Protein AF-S7UH27-F1 (afdb_monomer)

Foldseek 3Di:
DDDPPDPPLQLLLLLLLLLLLQLLLFLLLVDDDDDDDDDDDDDDDDDPDDDPCPPDPVNVVLNVLSVVLSVVSSVVSVVLSVVLVVQLVVLPVVCLPFLVVCVVCQLCPSSLVSLVSNLVSLVVSLVVSLVSLVCSLVSLVPPPDDPVSSVSSNVSSVVRSVVSNVLSVVLSVLVNQLSVLSSVLSVLSNVCRPQWDADPGDIDGVDPVSVVVSVVSVVSNVVSSVVSSVSSVVSSVSSVVSNVSSVD

pLDDT: mean 77.71, std 21.96, range [26.52, 98.31]

Structure (mmCIF, N/CA/C/O backbone):
data_AF-S7UH27-F1
#
_entry.id   AF-S7UH27-F1
#
loop_
_atom_site.group_PDB
_atom_site.id
_atom_site.type_symbol
_atom_site.label_atom_id
_atom_site.label_alt_id
_atom_site.label_comp_id
_atom_site.label_asym_id
_atom_site.label_entity_id
_atom_site.label_seq_id
_atom_site.pdbx_PDB_ins_code
_atom_site.Cartn_x
_atom_site.Cartn_y
_atom_site.Cartn_z
_atom_site.occupancy
_atom_site.B_iso_or_equiv
_atom_site.auth_seq_id
_atom_site.auth_comp_id
_atom_site.auth_asym_id
_atom_site.auth_atom_id
_atom_site.pdbx_PDB_model_num
ATOM 1 N N . MET A 1 1 ? -6.744 19.210 17.103 1.00 32.59 1 MET A N 1
ATOM 2 C CA . MET A 1 1 ? -6.917 18.247 15.993 1.00 32.59 1 MET A CA 1
ATOM 3 C C . MET A 1 1 ? -5.542 17.905 15.448 1.00 32.59 1 MET A C 1
ATOM 5 O O . MET A 1 1 ? -5.056 18.552 14.531 1.00 32.59 1 MET A O 1
ATOM 9 N N . THR A 1 2 ? -4.869 16.952 16.079 1.00 27.75 2 THR A N 1
ATOM 10 C CA . THR A 1 2 ? -3.610 16.392 15.590 1.00 27.75 2 THR A CA 1
ATOM 11 C C . THR A 1 2 ? -3.938 15.538 14.374 1.00 27.75 2 THR A C 1
ATOM 13 O O . THR A 1 2 ? -4.612 14.518 14.489 1.00 27.75 2 THR A O 1
ATOM 16 N N . ARG A 1 3 ? -3.531 15.994 13.186 1.00 26.52 3 ARG A N 1
ATOM 17 C CA . ARG A 1 3 ? -3.478 15.136 12.001 1.00 26.52 3 ARG A CA 1
ATOM 18 C C . ARG A 1 3 ? -2.583 13.958 12.389 1.00 26.52 3 ARG A C 1
ATOM 20 O O . ARG A 1 3 ? -1.403 14.175 12.652 1.00 26.52 3 ARG A O 1
ATOM 27 N N . HIS A 1 4 ? -3.143 12.753 12.520 1.00 35.66 4 HIS A N 1
ATOM 28 C CA . HIS A 1 4 ? -2.309 11.556 12.583 1.00 35.66 4 HIS A CA 1
ATOM 29 C C . HIS A 1 4 ? -1.395 11.591 11.356 1.00 35.66 4 HIS A C 1
ATOM 31 O O . HIS A 1 4 ? -1.896 11.938 10.281 1.00 35.66 4 HIS A O 1
ATOM 37 N N . PRO A 1 5 ? -0.079 11.360 11.523 1.00 38.66 5 PRO A N 1
ATOM 38 C CA . PRO A 1 5 ? 0.882 11.490 10.440 1.00 38.66 5 PRO A CA 1
ATOM 39 C C . PRO A 1 5 ? 0.371 10.667 9.267 1.00 38.66 5 PRO A C 1
ATOM 41 O O . PRO A 1 5 ? 0.119 9.469 9.377 1.00 38.66 5 PRO A O 1
ATOM 44 N N . CYS A 1 6 ? 0.069 11.404 8.207 1.00 36.97 6 CYS A N 1
ATOM 45 C CA . CYS A 1 6 ? -0.640 10.941 7.045 1.00 36.97 6 CYS A CA 1
ATOM 46 C C . CYS A 1 6 ? 0.058 9.707 6.480 1.00 36.97 6 CYS A C 1
ATOM 48 O O . CYS A 1 6 ? 1.225 9.775 6.099 1.00 36.97 6 CYS A O 1
ATOM 50 N N . ILE A 1 7 ? -0.702 8.620 6.372 1.00 45.00 7 ILE A N 1
ATOM 51 C CA . ILE A 1 7 ? -0.494 7.547 5.402 1.00 45.00 7 ILE A CA 1
ATOM 52 C C . ILE A 1 7 ? -0.568 8.225 4.025 1.00 45.00 7 ILE A C 1
ATOM 54 O O . ILE A 1 7 ? -1.637 8.343 3.435 1.00 45.00 7 ILE A O 1
ATOM 58 N N . SER A 1 8 ? 0.533 8.826 3.579 1.00 44.19 8 SER A N 1
ATOM 59 C CA . SER A 1 8 ? 0.602 9.531 2.302 1.00 44.19 8 SER A CA 1
ATOM 60 C C . SER A 1 8 ? 0.958 8.49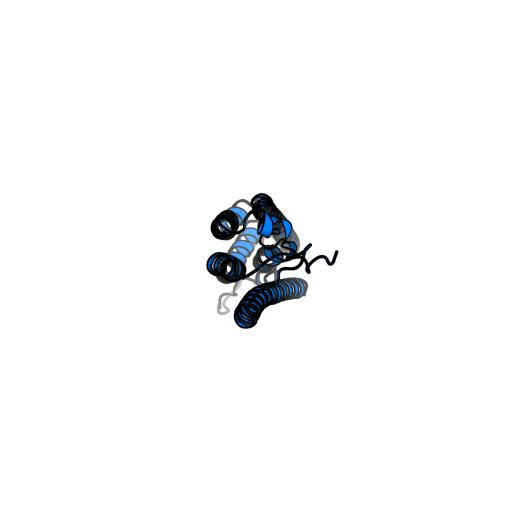7 1.241 1.00 44.19 8 SER A C 1
ATOM 62 O O . SER A 1 8 ? 2.123 8.130 1.085 1.00 44.19 8 SER A O 1
ATOM 64 N N . GLY A 1 9 ? -0.049 7.980 0.536 1.00 45.59 9 GLY A N 1
ATOM 65 C CA . GLY A 1 9 ? 0.141 7.008 -0.544 1.00 45.59 9 GLY A CA 1
ATOM 66 C C . GLY A 1 9 ? 0.894 7.569 -1.763 1.00 45.59 9 GLY A C 1
ATOM 67 O O . GLY A 1 9 ? 1.352 6.789 -2.598 1.00 45.59 9 GLY A O 1
ATOM 68 N N . LEU A 1 10 ? 1.168 8.879 -1.793 1.00 40.34 10 LEU A N 1
ATOM 69 C CA . LEU A 1 10 ? 2.074 9.559 -2.731 1.00 40.34 10 LEU A CA 1
ATOM 70 C C . LEU A 1 10 ? 3.491 8.953 -2.791 1.00 40.34 10 LEU A C 1
ATOM 72 O O . LEU A 1 10 ? 4.188 9.129 -3.787 1.00 40.34 10 LEU A O 1
ATOM 76 N N . LEU A 1 11 ? 3.939 8.225 -1.762 1.00 45.62 11 LEU A N 1
ATOM 77 C CA . LEU A 1 11 ? 5.269 7.598 -1.742 1.00 45.62 11 LEU A CA 1
ATOM 78 C C . LEU A 1 11 ? 5.304 6.216 -2.443 1.00 45.62 11 LEU A C 1
ATOM 80 O O . LEU A 1 11 ? 6.377 5.783 -2.877 1.00 45.62 11 LEU A O 1
ATOM 84 N N . LYS A 1 12 ? 4.143 5.564 -2.638 1.00 53.09 12 LYS A N 1
ATOM 85 C CA . LYS A 1 12 ? 3.999 4.136 -3.004 1.00 53.09 12 LYS A CA 1
ATOM 86 C C . LYS A 1 12 ? 4.374 3.803 -4.453 1.00 53.09 12 LYS A C 1
ATOM 88 O O . LYS A 1 12 ? 4.901 2.728 -4.724 1.00 53.09 12 LYS A O 1
ATOM 93 N N . PHE A 1 13 ? 4.191 4.740 -5.381 1.00 52.28 13 PHE A N 1
ATOM 94 C CA . PHE A 1 13 ? 4.410 4.513 -6.821 1.00 52.28 13 PHE A CA 1
ATOM 95 C C . PHE A 1 13 ? 5.681 5.168 -7.357 1.00 52.28 13 PHE A C 1
ATOM 97 O O . PHE A 1 13 ? 6.082 4.920 -8.494 1.00 52.28 13 PHE A O 1
ATOM 104 N N . SER A 1 14 ? 6.408 5.872 -6.481 1.00 47.59 14 SER A N 1
ATOM 105 C CA . SER A 1 14 ? 7.808 6.212 -6.714 1.00 47.59 14 SER A CA 1
ATOM 106 C C . SER A 1 14 ? 8.655 4.957 -6.912 1.00 47.59 14 SER A C 1
ATOM 108 O O . SER A 1 14 ? 9.661 5.078 -7.587 1.00 47.59 14 SER A O 1
ATOM 110 N N . ALA A 1 15 ? 8.273 3.792 -6.367 1.00 48.03 15 ALA A N 1
ATOM 111 C CA . ALA A 1 15 ? 8.970 2.520 -6.569 1.00 48.03 15 ALA A CA 1
ATOM 112 C C . ALA A 1 15 ? 8.745 1.931 -7.971 1.00 48.03 15 ALA A C 1
ATOM 114 O O . ALA A 1 15 ? 9.684 1.452 -8.594 1.00 48.03 15 ALA A O 1
ATOM 115 N N . LEU A 1 16 ? 7.522 2.034 -8.498 1.00 51.97 16 LEU A N 1
ATOM 116 C CA . LEU A 1 16 ? 7.177 1.606 -9.855 1.00 51.97 16 LEU A CA 1
ATOM 117 C C . LEU A 1 16 ? 7.818 2.542 -10.893 1.00 51.97 16 LEU A C 1
ATOM 119 O O . LEU A 1 16 ? 8.459 2.079 -11.830 1.00 51.97 16 LEU A O 1
ATOM 123 N N . ALA A 1 17 ? 7.746 3.857 -10.665 1.00 53.34 17 ALA A N 1
ATOM 124 C CA . ALA A 1 17 ? 8.468 4.843 -11.464 1.00 53.34 17 ALA A CA 1
ATOM 125 C C . ALA A 1 17 ? 9.995 4.668 -11.344 1.00 53.34 17 ALA A C 1
ATOM 127 O O . ALA A 1 17 ? 10.690 4.710 -12.346 1.00 53.34 17 ALA A O 1
ATOM 128 N N . ALA A 1 18 ? 10.532 4.392 -10.154 1.00 53.06 18 ALA A N 1
ATOM 129 C CA . ALA A 1 18 ? 11.954 4.113 -9.928 1.00 53.06 18 ALA A CA 1
ATOM 130 C C . ALA A 1 18 ? 12.436 2.836 -10.630 1.00 53.06 18 ALA A C 1
ATOM 132 O O . ALA A 1 18 ? 13.484 2.851 -11.269 1.00 53.06 18 ALA A O 1
ATOM 133 N N . ALA A 1 19 ? 11.671 1.747 -10.558 1.00 52.84 19 ALA A N 1
ATOM 134 C CA . ALA A 1 19 ? 11.975 0.501 -11.255 1.00 52.84 19 ALA A CA 1
ATOM 135 C C . ALA A 1 19 ? 11.982 0.705 -12.779 1.00 52.84 19 ALA A C 1
ATOM 137 O O . ALA A 1 19 ? 12.816 0.152 -13.489 1.00 52.84 19 ALA A O 1
ATOM 138 N N . VAL A 1 20 ? 11.111 1.577 -13.285 1.00 53.56 20 VAL A N 1
ATOM 139 C CA . VAL A 1 20 ? 11.066 1.965 -14.701 1.00 53.56 20 VAL A CA 1
ATOM 140 C C . VAL A 1 20 ? 12.203 2.927 -15.064 1.00 53.56 20 VAL A C 1
ATOM 142 O O . VAL A 1 20 ? 12.796 2.780 -16.130 1.00 53.56 20 VAL A O 1
ATOM 145 N N . ALA A 1 21 ? 12.581 3.862 -14.185 1.00 53.16 21 ALA A N 1
ATOM 146 C CA . ALA A 1 21 ? 13.789 4.678 -14.358 1.00 53.16 21 ALA A CA 1
ATOM 147 C C . ALA A 1 21 ? 15.018 3.776 -14.495 1.00 53.16 21 ALA A C 1
ATOM 149 O O . ALA A 1 21 ? 15.836 3.975 -15.387 1.00 53.16 21 ALA A O 1
ATOM 150 N N . PHE A 1 22 ? 15.103 2.745 -13.654 1.00 51.19 22 PHE A N 1
ATOM 151 C CA . PHE A 1 22 ? 16.165 1.748 -13.671 1.00 51.19 22 PHE A CA 1
ATOM 152 C C . PHE A 1 22 ? 16.184 0.933 -14.979 1.00 51.19 22 PHE A C 1
ATOM 154 O O . PHE A 1 22 ? 17.250 0.695 -15.542 1.00 51.19 22 PHE A O 1
ATOM 161 N N . LEU A 1 23 ? 15.008 0.587 -15.518 1.00 51.22 23 LEU A N 1
ATOM 162 C CA . LEU A 1 23 ? 14.859 -0.077 -16.821 1.00 51.22 23 LEU A CA 1
ATOM 163 C C . LEU A 1 23 ? 15.319 0.809 -17.998 1.00 51.22 23 LEU A C 1
ATOM 165 O O . LEU A 1 23 ? 15.937 0.302 -18.934 1.00 51.22 23 LEU A O 1
ATOM 169 N N . CYS A 1 24 ? 15.050 2.120 -17.954 1.00 46.94 24 CYS A N 1
ATOM 170 C CA . CYS A 1 24 ? 15.340 3.053 -19.053 1.00 46.94 24 CYS A CA 1
ATOM 171 C C . CYS A 1 24 ? 16.746 3.682 -19.005 1.00 46.94 24 CYS A C 1
ATOM 173 O O . CYS A 1 24 ? 17.287 4.022 -20.056 1.00 46.94 24 CYS A O 1
ATOM 175 N N . PHE A 1 25 ? 17.336 3.846 -17.817 1.00 48.88 25 PHE A N 1
ATOM 176 C CA . PHE A 1 25 ? 18.610 4.553 -17.599 1.00 48.88 25 PHE A CA 1
ATOM 177 C C . PHE A 1 25 ? 19.760 3.634 -17.171 1.00 48.88 25 PHE A C 1
ATOM 179 O O . PHE A 1 25 ? 20.777 4.093 -16.668 1.00 48.88 25 PHE A O 1
ATOM 186 N N . SER A 1 26 ? 19.649 2.326 -17.384 1.00 44.53 26 SER A N 1
ATOM 187 C CA . SER A 1 26 ? 20.764 1.433 -17.084 1.00 44.53 26 SER A CA 1
ATOM 188 C C . SER A 1 26 ? 22.000 1.783 -17.944 1.00 44.53 26 SER A C 1
ATOM 190 O O . SER A 1 26 ? 21.867 1.888 -19.171 1.00 44.53 26 SER A O 1
ATOM 192 N N . PRO A 1 27 ? 23.210 1.928 -17.361 1.00 40.69 27 PRO A N 1
ATOM 193 C CA . PRO A 1 27 ? 24.416 2.425 -18.046 1.00 40.69 27 PRO A CA 1
ATOM 194 C C . PRO A 1 27 ? 24.835 1.593 -19.275 1.00 40.69 27 PRO A C 1
ATOM 196 O O . PRO A 1 27 ? 25.549 2.070 -20.156 1.00 40.69 27 PRO A O 1
ATOM 199 N N . GLY A 1 28 ? 24.314 0.369 -19.417 1.00 39.69 28 GLY A N 1
ATOM 200 C CA . GLY A 1 28 ? 24.484 -0.451 -20.620 1.00 39.69 28 GLY A CA 1
ATOM 201 C C . GLY A 1 28 ? 23.751 0.055 -21.875 1.00 39.69 28 GLY A C 1
ATOM 202 O O . GLY A 1 28 ? 24.071 -0.400 -22.970 1.00 39.69 28 GLY A O 1
ATOM 203 N N . VAL A 1 29 ? 22.790 0.980 -21.758 1.00 42.75 29 VAL A N 1
ATOM 204 C CA . VAL A 1 29 ? 22.136 1.626 -22.919 1.00 42.75 29 VAL A CA 1
ATOM 205 C C . VAL A 1 29 ? 23.039 2.704 -23.530 1.00 42.75 29 VAL A C 1
ATOM 207 O O . VAL A 1 29 ? 22.976 2.940 -24.737 1.00 42.75 29 VAL A O 1
ATOM 210 N N . ALA A 1 30 ? 23.923 3.305 -22.726 1.00 40.66 30 ALA A N 1
ATOM 211 C CA . ALA A 1 30 ? 24.830 4.367 -23.154 1.00 40.66 30 ALA A CA 1
ATOM 212 C C . ALA A 1 30 ? 26.210 3.867 -23.636 1.00 40.66 30 ALA A C 1
ATOM 214 O O . ALA A 1 30 ? 26.859 4.570 -24.409 1.00 40.66 30 ALA A O 1
ATOM 215 N N . LEU A 1 31 ? 26.656 2.662 -23.243 1.00 42.50 31 LEU A N 1
ATOM 216 C CA . LEU A 1 31 ? 28.076 2.275 -23.370 1.00 42.50 31 LEU A CA 1
ATOM 217 C C . LEU A 1 31 ? 28.399 0.912 -24.004 1.00 42.50 31 LEU A C 1
ATOM 219 O O . LEU A 1 31 ? 29.577 0.592 -24.157 1.00 42.50 31 LEU A O 1
ATOM 223 N N . ALA A 1 32 ? 27.423 0.112 -24.436 1.00 33.12 32 ALA A N 1
ATOM 224 C CA . ALA A 1 32 ? 27.742 -1.153 -25.102 1.00 33.12 32 ALA A CA 1
ATOM 225 C C . ALA A 1 32 ? 27.997 -0.952 -26.609 1.00 33.12 32 ALA A C 1
ATOM 227 O O . ALA A 1 32 ? 27.076 -0.997 -27.429 1.00 33.12 32 ALA A O 1
ATOM 228 N N . ALA A 1 33 ? 29.266 -0.747 -26.976 1.00 32.62 33 ALA A N 1
ATOM 229 C CA . ALA A 1 33 ? 29.746 -1.126 -28.303 1.00 32.62 33 ALA A CA 1
ATOM 230 C C . ALA A 1 33 ? 29.549 -2.649 -28.481 1.00 32.62 33 ALA A C 1
ATOM 232 O O . ALA A 1 33 ? 29.709 -3.389 -27.505 1.00 32.62 33 ALA A O 1
ATOM 233 N N . PRO A 1 34 ? 29.169 -3.140 -29.676 1.00 31.83 34 PRO A N 1
ATOM 234 C CA . PRO A 1 34 ? 29.026 -4.576 -29.900 1.00 31.83 34 PRO A CA 1
ATOM 235 C C . PRO A 1 34 ? 30.352 -5.297 -29.596 1.00 31.83 34 PRO A C 1
ATOM 237 O O . PRO A 1 34 ? 31.418 -4.715 -29.819 1.00 31.83 34 PRO A O 1
ATOM 240 N N . PRO A 1 35 ? 30.319 -6.540 -29.079 1.00 32.53 35 PRO A N 1
ATOM 241 C CA . PRO A 1 35 ? 31.537 -7.278 -28.775 1.00 32.53 35 PRO A CA 1
ATOM 242 C C . PRO A 1 35 ? 32.365 -7.439 -30.052 1.00 32.53 35 PRO A C 1
ATOM 244 O O . PRO A 1 35 ? 31.891 -7.991 -31.045 1.00 32.53 35 PRO A O 1
ATOM 247 N N . ALA A 1 36 ? 33.601 -6.939 -30.021 1.00 34.25 36 ALA A N 1
ATOM 248 C CA . ALA A 1 36 ? 34.575 -7.175 -31.073 1.00 34.25 36 ALA A CA 1
ATOM 249 C C . ALA A 1 36 ? 34.822 -8.687 -31.171 1.00 34.25 36 ALA A C 1
ATOM 251 O O . ALA A 1 36 ? 35.328 -9.309 -30.236 1.00 34.25 36 ALA A O 1
ATOM 252 N N . GLY A 1 37 ? 34.418 -9.287 -32.289 1.00 30.86 37 GLY A N 1
ATOM 253 C CA . GLY A 1 37 ? 34.791 -10.654 -32.619 1.00 30.86 37 GLY A CA 1
ATOM 254 C C . GLY A 1 37 ? 36.308 -10.745 -32.766 1.00 30.86 37 GLY A C 1
ATOM 255 O O . GLY A 1 37 ? 36.911 -9.955 -33.490 1.00 30.86 37 GLY A O 1
ATOM 256 N N . ASN A 1 38 ? 36.922 -11.705 -32.075 1.00 39.25 38 ASN A N 1
ATOM 257 C CA . ASN A 1 38 ? 38.329 -12.055 -32.255 1.00 39.25 38 ASN A CA 1
ATOM 258 C C . ASN A 1 38 ? 38.556 -12.534 -33.699 1.00 39.25 38 ASN A C 1
ATOM 260 O O . ASN A 1 38 ? 38.197 -13.660 -34.041 1.00 39.25 38 ASN A O 1
ATOM 264 N N . GLY A 1 39 ? 39.160 -11.683 -34.529 1.00 30.48 39 GLY A N 1
ATOM 265 C CA . GLY A 1 39 ? 39.635 -12.007 -35.871 1.00 30.48 39 GLY A CA 1
ATOM 266 C C . GLY A 1 39 ? 41.137 -11.750 -35.977 1.00 30.48 39 GLY A C 1
ATOM 267 O O . GLY A 1 39 ? 41.597 -10.633 -35.759 1.00 30.48 39 GLY A O 1
ATOM 268 N N . SER A 1 40 ? 41.889 -12.808 -36.274 1.00 30.42 40 SER A N 1
ATOM 269 C CA . SER A 1 40 ? 43.336 -12.808 -36.526 1.00 30.42 40 SER A CA 1
ATOM 270 C C . SER A 1 40 ? 43.705 -11.939 -37.751 1.00 30.42 40 SER A C 1
ATOM 272 O O . SER A 1 40 ? 42.886 -11.835 -38.665 1.00 30.42 40 SER A O 1
ATOM 274 N N . PRO A 1 41 ? 44.911 -11.338 -37.823 1.00 34.59 41 PRO A N 1
ATOM 275 C CA . PRO A 1 41 ? 45.273 -10.390 -38.875 1.00 34.59 41 PRO A CA 1
ATOM 276 C C . PRO A 1 41 ? 45.777 -11.107 -40.136 1.00 34.59 41 PRO A C 1
ATOM 278 O O . PRO A 1 41 ? 46.733 -11.880 -40.075 1.00 34.59 41 PRO A O 1
ATOM 281 N N . GLY A 1 42 ? 45.163 -10.820 -41.284 1.00 30.61 42 GLY A N 1
ATOM 282 C CA . GLY A 1 42 ? 45.616 -11.300 -42.589 1.00 30.61 42 GLY A CA 1
ATOM 283 C C . GLY A 1 42 ? 44.905 -10.595 -43.746 1.00 30.61 42 GLY A C 1
ATOM 284 O O . GLY A 1 42 ? 43.731 -10.845 -43.983 1.00 30.61 42 GLY A O 1
ATOM 285 N N . ASP A 1 43 ? 45.670 -9.753 -44.440 1.00 29.42 43 ASP A N 1
ATOM 286 C CA . ASP A 1 43 ? 45.509 -9.230 -45.804 1.00 29.42 43 ASP A CA 1
ATOM 287 C C . ASP A 1 43 ? 44.402 -8.218 -46.165 1.00 29.42 43 ASP A C 1
ATOM 289 O O . ASP A 1 43 ? 43.212 -8.344 -45.895 1.00 29.42 43 ASP A O 1
ATOM 293 N N . ALA A 1 44 ? 44.873 -7.164 -46.837 1.00 37.09 44 ALA A N 1
ATOM 294 C CA . ALA A 1 44 ? 44.147 -5.999 -47.304 1.00 37.09 44 ALA A CA 1
ATOM 295 C C . ALA A 1 44 ? 43.547 -6.207 -48.704 1.00 37.09 44 ALA A C 1
ATOM 297 O O . ALA A 1 44 ? 44.226 -6.721 -49.587 1.00 37.09 44 ALA A O 1
ATOM 298 N N . THR A 1 45 ? 42.330 -5.700 -48.928 1.00 35.06 45 THR A N 1
ATOM 299 C CA . THR A 1 45 ? 41.903 -4.727 -49.969 1.00 35.06 45 THR A CA 1
ATOM 300 C C . THR A 1 45 ? 40.455 -4.950 -50.427 1.00 35.06 45 THR A C 1
ATOM 302 O O . THR A 1 45 ? 40.014 -6.070 -50.638 1.00 35.06 45 THR A O 1
ATOM 305 N N . ALA A 1 46 ? 39.764 -3.821 -50.636 1.00 33.91 46 ALA A N 1
ATOM 306 C CA . ALA A 1 46 ? 38.484 -3.646 -51.331 1.00 33.91 46 ALA A CA 1
ATOM 307 C C . ALA A 1 46 ? 37.196 -4.121 -50.629 1.00 33.91 46 ALA A C 1
ATOM 309 O O . ALA A 1 46 ? 36.685 -5.199 -50.895 1.00 33.91 46 ALA A O 1
ATOM 310 N N . GLN A 1 47 ? 36.566 -3.205 -49.886 1.00 31.50 47 GLN A N 1
ATOM 311 C CA . GLN A 1 47 ? 35.204 -2.751 -50.199 1.00 31.50 47 GLN A CA 1
ATOM 312 C C . GLN A 1 47 ? 34.864 -1.519 -49.358 1.00 31.50 47 GLN A C 1
ATOM 314 O O . GLN A 1 47 ? 34.758 -1.581 -48.138 1.00 31.50 47 GLN A O 1
ATOM 319 N N . ALA A 1 48 ? 34.695 -0.385 -50.040 1.00 38.19 48 ALA A N 1
ATOM 320 C CA . ALA A 1 48 ? 33.940 0.739 -49.516 1.00 38.19 48 ALA A CA 1
ATOM 321 C C . ALA A 1 48 ? 32.476 0.288 -49.418 1.00 38.19 48 ALA A C 1
ATOM 323 O O . ALA A 1 48 ? 31.743 0.316 -50.404 1.00 38.19 48 ALA A O 1
ATOM 324 N N . ALA A 1 49 ? 32.092 -0.204 -48.246 1.00 30.78 49 ALA A N 1
ATOM 325 C CA . ALA A 1 49 ? 30.707 -0.367 -47.854 1.00 30.78 49 ALA A CA 1
ATOM 326 C C . ALA A 1 49 ? 30.434 0.692 -46.790 1.00 30.78 49 ALA A C 1
ATOM 328 O O . ALA A 1 49 ? 30.984 0.639 -45.694 1.00 30.78 49 ALA A O 1
ATOM 329 N N . ASP A 1 50 ? 29.657 1.681 -47.214 1.00 33.34 50 ASP A N 1
ATOM 330 C CA . ASP A 1 50 ? 28.890 2.644 -46.433 1.00 33.34 50 A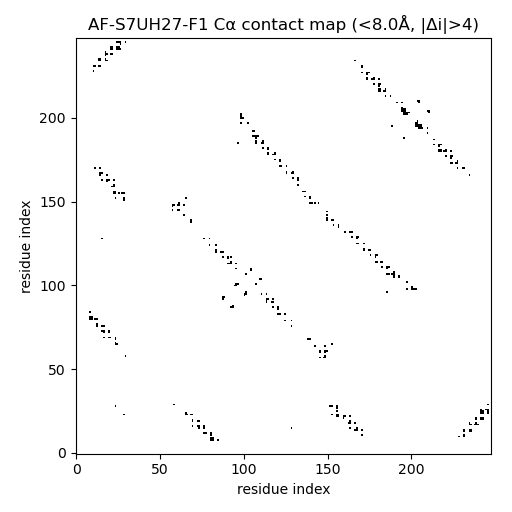SP A CA 1
ATOM 331 C C . ASP A 1 50 ? 28.731 2.219 -44.958 1.00 33.34 50 ASP A C 1
ATOM 333 O O . ASP A 1 50 ? 27.885 1.389 -44.618 1.00 33.34 50 ASP A O 1
ATOM 337 N N . GLU A 1 51 ? 29.572 2.754 -44.067 1.00 34.84 51 GLU A N 1
ATOM 338 C CA . GLU A 1 51 ? 29.285 2.694 -42.637 1.00 34.84 51 GLU A CA 1
ATOM 339 C C . GLU A 1 51 ? 28.114 3.650 -42.391 1.00 34.84 51 GLU A C 1
ATOM 341 O O . GLU A 1 51 ? 28.281 4.862 -42.569 1.00 34.84 51 GLU A O 1
ATOM 346 N N . PRO A 1 52 ? 26.923 3.170 -41.982 1.00 38.53 52 PRO A N 1
ATOM 347 C CA . PRO A 1 52 ? 25.860 4.084 -41.623 1.00 38.53 52 PRO A CA 1
ATOM 348 C C . PRO A 1 52 ? 26.371 4.885 -40.435 1.00 38.53 52 PRO A C 1
ATOM 350 O O . PRO A 1 52 ? 26.748 4.320 -39.409 1.00 38.53 52 PRO A O 1
ATOM 353 N N . SER A 1 53 ? 26.407 6.202 -40.598 1.00 42.19 53 SER A N 1
ATOM 354 C CA . SER A 1 53 ? 26.824 7.175 -39.602 1.00 42.19 53 SER A CA 1
ATOM 355 C C . SER A 1 53 ? 26.095 6.948 -38.267 1.00 42.19 53 SER A C 1
ATOM 357 O O . SER A 1 53 ? 25.071 7.567 -37.983 1.00 42.19 53 SER A O 1
ATOM 359 N N . GLN A 1 54 ? 26.637 6.088 -37.401 1.00 46.69 54 GLN A N 1
ATOM 360 C CA . GLN A 1 54 ? 26.174 5.871 -36.022 1.00 46.69 54 GLN A CA 1
ATOM 361 C C . GLN A 1 54 ? 26.623 7.012 -35.086 1.00 46.69 54 GLN A C 1
ATOM 363 O O . GLN A 1 54 ? 26.651 6.879 -33.860 1.00 46.69 54 GLN A O 1
ATOM 368 N N . GLY A 1 55 ? 27.014 8.147 -35.666 1.00 47.78 55 GLY A N 1
ATOM 369 C CA . GLY A 1 55 ? 27.602 9.286 -34.988 1.00 47.78 55 GLY A CA 1
ATOM 370 C C . GLY A 1 55 ? 26.531 10.173 -34.376 1.00 47.78 55 GLY A C 1
ATOM 371 O O . GLY A 1 55 ? 25.789 10.828 -35.095 1.00 47.78 55 GLY A O 1
ATOM 372 N N . VAL A 1 56 ? 26.498 10.220 -33.043 1.00 52.34 56 VAL A N 1
ATOM 373 C CA . VAL A 1 56 ? 25.860 11.252 -32.199 1.00 52.34 56 VA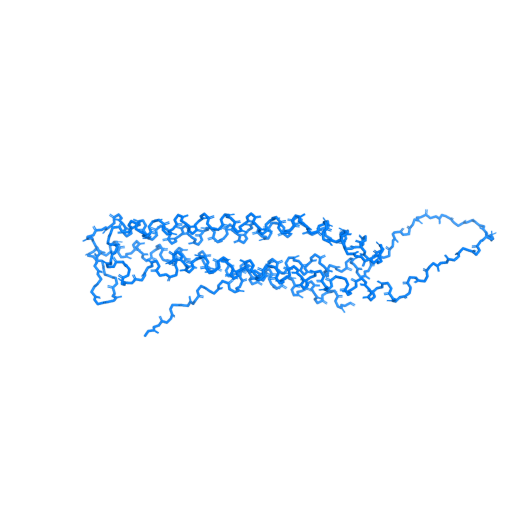L A CA 1
ATOM 374 C C . VAL A 1 56 ? 24.322 11.351 -32.284 1.00 52.34 56 VAL A C 1
ATOM 376 O O . VAL A 1 56 ? 23.670 11.327 -31.242 1.00 52.34 56 VAL A O 1
ATOM 379 N N . GLY A 1 57 ? 23.718 11.366 -33.475 1.00 56.19 57 GLY A N 1
ATOM 380 C CA . GLY A 1 57 ? 22.270 11.433 -33.692 1.00 56.19 57 GLY A CA 1
ATOM 381 C C . GLY A 1 57 ? 21.512 10.227 -33.130 1.00 56.19 57 GLY A C 1
ATOM 382 O O . GLY A 1 57 ? 20.570 10.414 -32.367 1.00 56.19 57 GLY A O 1
ATOM 383 N N . SER A 1 58 ? 21.953 8.993 -33.413 1.00 59.25 58 SER A N 1
ATOM 384 C CA . SER A 1 58 ? 21.312 7.765 -32.887 1.00 59.25 58 SER A CA 1
ATOM 385 C C . SER A 1 58 ? 21.344 7.693 -31.349 1.00 59.25 58 SER A C 1
ATOM 387 O O . SER A 1 58 ? 20.401 7.211 -30.723 1.00 59.25 58 SER A O 1
ATOM 389 N N . ARG A 1 59 ? 22.388 8.240 -30.706 1.00 61.78 59 ARG A N 1
ATOM 390 C CA . ARG A 1 59 ? 22.482 8.289 -29.234 1.00 61.78 59 ARG A CA 1
ATOM 391 C C . ARG A 1 59 ? 21.487 9.283 -28.636 1.00 61.78 59 ARG A C 1
ATOM 393 O O . ARG A 1 59 ? 20.768 8.924 -27.710 1.00 61.78 59 ARG A O 1
ATOM 400 N N . ALA A 1 60 ? 21.397 10.489 -29.198 1.00 66.88 60 ALA A N 1
ATOM 401 C CA . ALA A 1 60 ? 20.423 11.489 -28.763 1.00 66.88 60 ALA A CA 1
ATOM 402 C C . ALA A 1 60 ? 18.974 10.995 -28.942 1.00 66.88 60 ALA A C 1
ATOM 404 O O . ALA A 1 60 ? 18.139 11.181 -28.057 1.00 66.88 60 ALA A O 1
ATOM 405 N N . TRP A 1 61 ? 18.690 10.295 -30.047 1.00 64.81 61 TRP A N 1
ATOM 406 C CA . TRP A 1 61 ? 17.384 9.679 -30.294 1.00 64.81 61 TRP A CA 1
ATOM 407 C C . TRP A 1 61 ? 17.047 8.564 -29.300 1.00 64.81 61 TRP A C 1
ATOM 409 O O . TRP A 1 61 ? 15.931 8.537 -28.781 1.00 64.81 61 TRP A O 1
ATOM 419 N N . ALA A 1 62 ? 18.004 7.692 -28.968 1.00 66.44 62 ALA A N 1
ATOM 420 C CA . ALA A 1 62 ? 17.803 6.655 -27.958 1.00 66.44 62 ALA A CA 1
ATOM 421 C C . ALA A 1 62 ? 17.478 7.243 -26.575 1.00 66.44 62 ALA A C 1
ATOM 423 O O . ALA A 1 62 ? 16.552 6.775 -25.913 1.00 66.44 62 ALA A O 1
ATOM 424 N N . SER A 1 63 ? 18.174 8.307 -26.163 1.00 70.50 63 SER A N 1
ATOM 425 C CA . SER A 1 63 ? 17.903 9.002 -24.899 1.00 70.50 63 SER A CA 1
ATOM 426 C C . SER A 1 63 ? 16.524 9.669 -24.874 1.00 70.50 63 SER A C 1
ATOM 428 O O . SER A 1 63 ? 15.833 9.604 -23.860 1.00 70.50 63 SER A O 1
ATOM 430 N N . LEU A 1 64 ? 16.084 10.270 -25.985 1.00 76.88 64 LEU A N 1
ATOM 431 C CA . LEU A 1 64 ? 14.748 10.870 -26.092 1.00 76.88 64 LEU A CA 1
ATOM 432 C C . LEU A 1 64 ? 13.633 9.817 -26.037 1.00 76.88 64 LEU A C 1
ATOM 434 O O . LEU A 1 64 ? 12.633 10.022 -25.346 1.00 76.88 64 LEU A O 1
ATOM 438 N N . LEU A 1 65 ? 13.805 8.682 -26.720 1.00 75.25 65 LEU A N 1
ATOM 439 C CA . LEU A 1 65 ? 12.857 7.564 -26.668 1.00 75.25 65 LEU A CA 1
ATOM 440 C C . LEU A 1 65 ? 12.781 6.958 -25.261 1.00 75.25 65 LEU A C 1
ATOM 442 O O . LEU A 1 65 ? 11.681 6.738 -24.753 1.00 75.25 65 LEU A O 1
ATOM 446 N N . ALA A 1 66 ? 13.928 6.769 -24.603 1.00 74.81 66 ALA A N 1
ATOM 447 C CA . ALA A 1 66 ? 13.999 6.307 -23.219 1.00 74.81 66 ALA A CA 1
ATOM 448 C C . ALA A 1 66 ? 13.286 7.272 -22.257 1.00 74.81 66 ALA A C 1
ATOM 450 O O . ALA A 1 66 ? 12.490 6.841 -21.423 1.00 74.81 66 ALA A O 1
ATOM 451 N N . ALA A 1 67 ? 13.521 8.582 -22.403 1.00 77.38 67 ALA A N 1
ATOM 452 C CA . ALA A 1 67 ? 12.889 9.613 -21.585 1.00 77.38 67 ALA A CA 1
ATOM 453 C C . ALA A 1 67 ? 11.369 9.676 -21.799 1.00 77.38 67 ALA A C 1
ATOM 455 O O . ALA A 1 67 ? 10.617 9.792 -20.832 1.00 77.38 67 ALA A O 1
ATOM 456 N N . ARG A 1 68 ? 10.902 9.553 -23.049 1.00 81.81 68 ARG A N 1
ATOM 457 C CA . ARG A 1 68 ? 9.470 9.493 -23.367 1.00 81.81 68 ARG A CA 1
ATOM 458 C C . ARG A 1 68 ? 8.811 8.260 -22.754 1.00 81.81 68 ARG A C 1
ATOM 460 O O . ARG A 1 68 ? 7.769 8.397 -22.117 1.00 81.81 68 ARG A O 1
ATOM 467 N N . LEU A 1 69 ? 9.408 7.081 -22.934 1.00 80.38 69 LEU A N 1
ATOM 468 C CA . LEU A 1 69 ? 8.897 5.834 -22.364 1.00 80.38 69 LEU A CA 1
ATOM 469 C C . LEU A 1 69 ? 8.833 5.932 -20.838 1.00 80.38 69 LEU A C 1
ATOM 471 O O . LEU A 1 69 ? 7.805 5.626 -20.240 1.00 80.38 69 LEU A O 1
ATOM 475 N N . TYR A 1 70 ? 9.901 6.434 -20.219 1.00 76.00 70 TYR A N 1
ATOM 476 C CA . TYR A 1 70 ? 9.946 6.680 -18.785 1.00 76.00 70 TYR A CA 1
ATOM 477 C C . TYR A 1 70 ? 8.812 7.603 -18.321 1.00 76.00 70 TYR A C 1
ATOM 479 O O . TYR A 1 70 ? 8.072 7.245 -17.408 1.00 76.00 70 TYR A O 1
ATOM 487 N N . ALA A 1 71 ? 8.638 8.759 -18.967 1.00 77.62 71 ALA A N 1
ATOM 488 C CA . ALA A 1 71 ? 7.602 9.723 -18.604 1.00 77.62 71 ALA A CA 1
ATOM 489 C C . ALA A 1 71 ? 6.190 9.131 -18.727 1.00 77.62 71 ALA A C 1
ATOM 491 O O . ALA A 1 71 ? 5.360 9.346 -17.845 1.00 77.62 71 ALA A O 1
ATOM 492 N N . GLN A 1 72 ? 5.929 8.352 -19.781 1.00 82.88 72 GLN A N 1
ATOM 493 C CA . GLN A 1 72 ? 4.637 7.699 -19.980 1.00 82.88 72 GLN A CA 1
ATOM 494 C C . GLN A 1 72 ? 4.342 6.689 -18.868 1.00 82.88 72 GLN A C 1
ATOM 496 O O . GLN A 1 72 ? 3.276 6.730 -18.260 1.00 82.88 72 GLN A O 1
ATOM 501 N N . VAL A 1 73 ? 5.292 5.806 -18.561 1.00 81.00 73 VAL A N 1
ATOM 502 C CA . VAL A 1 73 ? 5.080 4.798 -17.520 1.00 81.00 73 VAL A CA 1
ATOM 503 C C . VAL A 1 73 ? 5.029 5.427 -16.123 1.00 81.00 73 VAL A C 1
ATOM 505 O O . VAL A 1 73 ? 4.251 4.980 -15.285 1.00 81.00 73 VAL A O 1
ATOM 508 N N . ALA A 1 74 ? 5.797 6.489 -15.864 1.00 78.38 74 ALA A N 1
ATOM 509 C CA . ALA A 1 74 ? 5.721 7.234 -14.609 1.00 78.38 74 ALA A CA 1
ATOM 510 C C . ALA A 1 74 ? 4.351 7.908 -14.416 1.00 78.38 74 ALA A C 1
ATOM 512 O O . ALA A 1 74 ? 3.821 7.889 -13.305 1.00 78.38 74 ALA A O 1
ATOM 513 N N . LEU A 1 75 ? 3.763 8.461 -15.483 1.00 83.94 75 LEU A N 1
ATOM 514 C CA . LEU A 1 75 ? 2.417 9.036 -15.445 1.00 83.94 75 LEU A CA 1
ATOM 515 C C . LEU A 1 75 ? 1.364 7.963 -15.144 1.00 83.94 75 LEU A C 1
ATOM 517 O O . LEU A 1 75 ? 0.558 8.139 -14.237 1.00 83.94 75 LEU A O 1
ATOM 521 N N . GLU A 1 76 ? 1.406 6.829 -15.843 1.00 85.00 76 GLU A N 1
ATOM 522 C CA . GLU A 1 76 ? 0.471 5.724 -15.600 1.00 85.00 76 GLU A CA 1
ATOM 523 C C . GLU A 1 76 ? 0.614 5.138 -14.185 1.00 85.00 76 GLU A C 1
ATOM 525 O O . GLU A 1 76 ? -0.381 4.802 -13.540 1.00 85.00 76 GLU A O 1
ATOM 530 N N . ALA A 1 77 ? 1.845 5.047 -13.672 1.00 82.12 77 ALA A N 1
ATOM 531 C CA . ALA A 1 77 ? 2.114 4.632 -12.300 1.00 82.12 77 ALA A CA 1
ATOM 532 C C . ALA A 1 77 ? 1.479 5.591 -11.279 1.00 82.12 77 ALA A C 1
ATOM 534 O O . ALA A 1 77 ? 0.863 5.138 -10.314 1.00 82.12 77 ALA A O 1
ATOM 535 N N . ASP A 1 78 ? 1.604 6.902 -11.491 1.00 83.00 78 ASP A N 1
ATOM 536 C CA . ASP A 1 78 ? 0.992 7.935 -10.647 1.00 83.00 78 ASP A CA 1
ATOM 537 C C . ASP A 1 78 ? -0.545 7.931 -10.739 1.00 83.00 78 ASP A C 1
ATOM 539 O O . ASP A 1 78 ? -1.239 8.050 -9.728 1.00 83.00 78 ASP A O 1
ATOM 543 N N . GLU A 1 79 ? -1.107 7.718 -11.928 1.00 88.12 79 GLU A N 1
ATOM 544 C CA . GLU A 1 79 ? -2.553 7.568 -12.107 1.00 88.12 79 GLU A CA 1
ATOM 545 C C . GLU A 1 79 ? -3.095 6.347 -11.359 1.00 88.12 79 GLU A C 1
ATOM 547 O O . GLU A 1 79 ? -4.120 6.444 -10.673 1.00 88.12 79 GLU A O 1
ATOM 552 N N . LEU A 1 80 ? -2.385 5.217 -11.443 1.00 87.50 80 LEU A N 1
ATOM 553 C CA . LEU A 1 80 ? -2.714 3.991 -10.723 1.00 87.50 80 LEU A CA 1
ATOM 554 C C . LEU A 1 80 ? -2.635 4.206 -9.203 1.00 87.50 80 LEU A C 1
ATOM 556 O O . LEU A 1 80 ? -3.517 3.745 -8.476 1.00 87.50 80 LEU A O 1
ATOM 560 N N . ALA A 1 81 ? -1.647 4.977 -8.737 1.00 83.88 81 ALA A N 1
ATOM 561 C CA . ALA A 1 81 ? -1.502 5.379 -7.340 1.00 83.88 81 ALA A CA 1
ATOM 562 C C . ALA A 1 81 ? -2.710 6.139 -6.820 1.00 83.88 81 ALA A C 1
ATOM 564 O O . ALA A 1 81 ? -3.351 5.746 -5.845 1.00 83.88 81 ALA A O 1
ATOM 565 N N . LYS A 1 82 ? -3.040 7.227 -7.514 1.00 87.25 82 LYS A N 1
ATOM 566 C CA . LYS A 1 82 ? -4.141 8.106 -7.142 1.00 87.25 82 LYS A CA 1
ATOM 567 C C . LYS A 1 82 ? -5.469 7.366 -7.212 1.00 87.25 82 LYS A C 1
ATOM 569 O O . LYS A 1 82 ? -6.368 7.647 -6.427 1.00 87.25 82 LYS A O 1
ATOM 574 N N . ALA A 1 83 ? -5.621 6.436 -8.154 1.00 93.06 83 ALA A N 1
ATOM 575 C CA . ALA A 1 83 ? -6.810 5.599 -8.241 1.00 93.06 83 ALA A CA 1
ATOM 576 C C . ALA A 1 83 ? -6.949 4.681 -7.017 1.00 93.06 83 ALA A C 1
ATOM 578 O O . ALA A 1 83 ? -8.013 4.676 -6.399 1.00 93.06 83 ALA A O 1
ATOM 579 N N . TYR A 1 84 ? -5.870 4.013 -6.602 1.00 93.94 84 TYR A N 1
ATOM 580 C CA . TYR A 1 84 ? -5.864 3.193 -5.390 1.00 93.94 84 TYR A CA 1
ATOM 581 C C . TYR A 1 84 ? -6.186 4.013 -4.132 1.00 93.94 84 TYR A C 1
ATOM 583 O O . TYR A 1 84 ? -7.043 3.624 -3.340 1.00 93.94 84 TYR A O 1
ATOM 591 N N . GLU A 1 85 ? -5.568 5.187 -3.971 1.00 91.56 85 GLU A N 1
ATOM 592 C CA . GLU A 1 85 ? -5.844 6.078 -2.837 1.00 91.56 85 GLU A CA 1
ATOM 593 C C . GLU A 1 85 ? -7.306 6.528 -2.786 1.00 91.56 85 GLU A C 1
ATOM 595 O O . GLU A 1 85 ? -7.914 6.509 -1.713 1.00 91.56 85 GLU A O 1
ATOM 600 N N . ARG A 1 86 ? -7.878 6.908 -3.937 1.00 95.31 86 ARG A N 1
ATOM 601 C CA . ARG A 1 86 ? -9.293 7.287 -4.038 1.00 95.31 86 ARG A CA 1
ATOM 602 C C . ARG A 1 86 ? -10.210 6.128 -3.680 1.0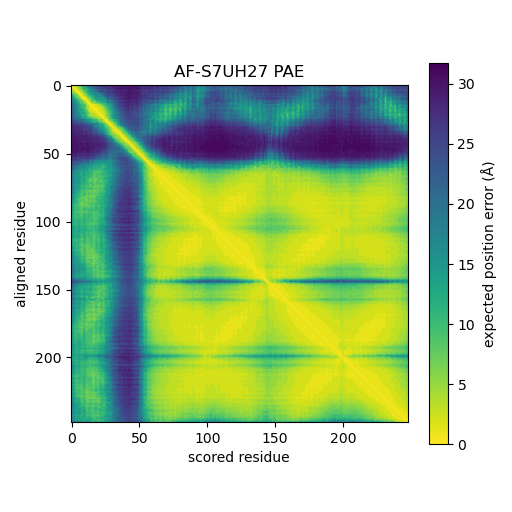0 95.31 86 ARG A C 1
ATOM 604 O O . ARG A 1 86 ? -11.223 6.348 -3.024 1.00 95.31 86 ARG A O 1
ATOM 611 N N . ASP A 1 87 ? -9.875 4.910 -4.099 1.00 96.75 87 ASP A N 1
ATOM 612 C CA . ASP A 1 87 ? -10.670 3.731 -3.767 1.00 96.75 87 ASP A CA 1
ATOM 613 C C . ASP A 1 87 ? -10.604 3.410 -2.269 1.00 96.75 87 ASP A C 1
ATOM 615 O O . ASP A 1 87 ? -11.655 3.209 -1.661 1.00 96.75 87 ASP A O 1
ATOM 619 N N . LEU A 1 88 ? -9.421 3.483 -1.644 1.00 95.88 88 LEU A N 1
ATOM 620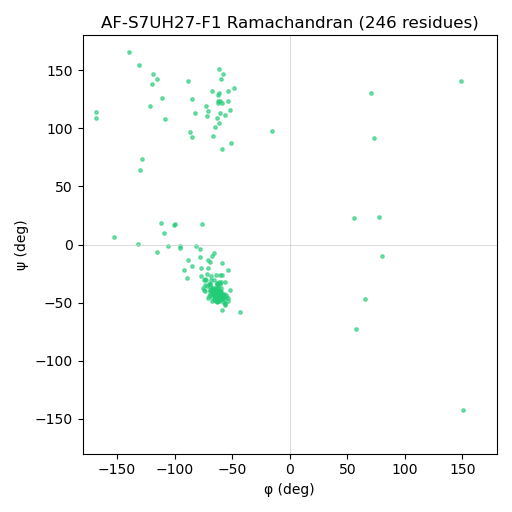 C CA . LEU A 1 88 ? -9.269 3.367 -0.187 1.00 95.88 88 LEU A CA 1
ATOM 621 C C . LEU A 1 88 ? -10.052 4.450 0.572 1.00 95.88 88 LEU A C 1
ATOM 623 O O . LEU A 1 88 ? -10.699 4.171 1.585 1.00 95.88 88 LEU A O 1
ATOM 627 N N . GLU A 1 89 ? -10.015 5.696 0.098 1.00 95.12 89 GLU A N 1
ATOM 628 C CA . GLU A 1 89 ? -10.785 6.787 0.696 1.00 95.12 89 GLU A CA 1
ATOM 629 C C . GLU A 1 89 ? -12.292 6.544 0.573 1.00 95.12 89 GLU A C 1
ATOM 631 O O . GLU A 1 89 ? -13.025 6.708 1.552 1.00 95.12 89 GLU A O 1
ATOM 636 N N . ARG A 1 90 ? -12.747 6.104 -0.604 1.00 97.00 90 ARG A N 1
ATOM 637 C CA . ARG A 1 90 ? -14.154 5.826 -0.911 1.00 97.00 90 ARG A CA 1
ATOM 638 C C . ARG A 1 90 ? -14.739 4.736 -0.019 1.00 97.00 90 ARG A C 1
ATOM 640 O O . ARG A 1 90 ? -15.863 4.898 0.451 1.00 97.00 90 ARG A O 1
ATOM 647 N N . ILE A 1 91 ? -13.983 3.675 0.259 1.00 97.00 91 ILE A N 1
ATOM 648 C CA . ILE A 1 91 ? -14.400 2.626 1.205 1.00 97.00 91 ILE A CA 1
ATOM 649 C C . ILE A 1 91 ? -14.216 3.060 2.669 1.00 97.00 91 ILE A C 1
ATOM 651 O O . ILE A 1 91 ? -14.580 2.347 3.591 1.00 97.00 91 ILE A O 1
ATOM 655 N N . GLY A 1 92 ? -13.655 4.243 2.932 1.00 95.62 92 GLY A N 1
ATOM 656 C CA . GLY A 1 92 ? -13.500 4.786 4.280 1.00 95.62 92 GLY A CA 1
ATOM 657 C C . GLY A 1 92 ? -12.344 4.183 5.081 1.00 95.62 92 GLY A C 1
ATOM 658 O O . GLY A 1 92 ? -12.379 4.250 6.315 1.00 95.62 92 GLY A O 1
ATOM 659 N N . TRP A 1 93 ? -11.324 3.632 4.414 1.00 96.00 93 TRP A N 1
ATOM 660 C CA . TRP A 1 93 ? -10.135 3.045 5.044 1.00 96.00 93 TRP A CA 1
ATOM 661 C C . TRP A 1 93 ? -9.450 4.018 6.016 1.00 96.00 93 TRP A C 1
ATOM 663 O O . TRP A 1 93 ? -9.242 3.709 7.186 1.00 96.00 93 TRP A O 1
ATOM 673 N N . TYR A 1 94 ? -9.214 5.265 5.600 1.00 93.38 94 TYR A N 1
ATOM 674 C CA . TYR A 1 94 ? -8.543 6.273 6.439 1.00 93.38 94 TYR A CA 1
ATOM 675 C C . TYR A 1 94 ? -9.349 6.723 7.666 1.00 93.38 94 TYR A C 1
ATOM 677 O O . TYR A 1 94 ? -8.838 7.429 8.535 1.00 93.38 94 TYR A O 1
ATOM 685 N N . ARG A 1 95 ? -10.626 6.339 7.747 1.00 93.25 95 ARG A N 1
ATOM 686 C CA . ARG A 1 95 ? -11.513 6.635 8.879 1.00 93.25 95 ARG A CA 1
ATOM 687 C C . ARG A 1 95 ? -11.825 5.385 9.700 1.00 93.25 95 ARG A C 1
ATOM 689 O O . ARG A 1 95 ? -12.703 5.454 10.555 1.00 93.25 95 ARG A O 1
ATOM 696 N N . LEU A 1 96 ? -11.138 4.266 9.450 1.00 93.56 96 LEU A N 1
ATOM 697 C CA . LEU A 1 96 ? -11.406 2.961 10.062 1.00 93.56 96 LEU A CA 1
ATOM 698 C C . LEU A 1 96 ? -11.438 3.019 11.592 1.00 93.56 96 LEU A C 1
ATOM 700 O O . LEU A 1 96 ? -12.390 2.542 12.199 1.00 93.56 96 LEU A O 1
ATOM 704 N N . LEU A 1 97 ? -10.452 3.684 12.199 1.00 93.75 97 LEU A N 1
ATOM 705 C CA . LEU A 1 97 ? -10.322 3.828 13.655 1.00 93.75 97 LEU A CA 1
ATOM 706 C C . LEU A 1 97 ? -10.812 5.190 14.178 1.00 93.75 97 LEU A C 1
ATOM 708 O O . LEU A 1 97 ? -10.470 5.601 15.285 1.00 93.75 97 LEU A O 1
ATOM 712 N N . ASN A 1 98 ? -11.595 5.933 13.388 1.00 93.19 98 ASN A N 1
ATOM 713 C CA . ASN A 1 98 ? -12.140 7.212 13.834 1.00 93.19 98 ASN A CA 1
ATOM 714 C C . ASN A 1 98 ? -13.172 6.992 14.955 1.00 93.19 98 ASN A C 1
ATOM 716 O O . ASN A 1 98 ? -14.095 6.193 14.814 1.00 93.19 98 ASN A O 1
ATOM 720 N N . ALA A 1 99 ? -13.059 7.762 16.037 1.00 92.62 99 ALA A N 1
ATOM 721 C CA . ALA A 1 99 ? -13.946 7.704 17.194 1.00 92.62 99 ALA A CA 1
ATOM 722 C C . ALA A 1 99 ? -15.449 7.810 16.853 1.00 92.62 99 ALA A C 1
ATOM 724 O O . ALA A 1 99 ? -16.263 7.109 17.449 1.00 92.62 99 ALA A O 1
ATOM 725 N N . GLU A 1 100 ? -15.833 8.658 15.894 1.00 93.50 100 GLU A N 1
ATOM 726 C CA . GLU A 1 100 ? -17.230 8.811 15.458 1.00 93.50 100 GLU A CA 1
ATOM 727 C C . GLU A 1 100 ? -17.741 7.550 14.759 1.00 93.50 100 GLU A C 1
ATOM 729 O O . GLU A 1 100 ? -18.863 7.112 15.011 1.00 93.50 100 GLU A O 1
ATOM 734 N N . ARG A 1 101 ? -16.890 6.918 13.944 1.00 93.12 101 ARG A N 1
ATOM 735 C CA . ARG A 1 101 ? -17.210 5.654 13.282 1.00 93.12 101 ARG A CA 1
ATOM 736 C C . ARG A 1 101 ? -17.336 4.519 14.289 1.00 93.12 101 ARG A C 1
ATOM 738 O O . ARG A 1 101 ? -18.332 3.811 14.260 1.00 93.12 101 ARG A O 1
ATOM 745 N N . LEU A 1 102 ? -16.366 4.375 15.190 1.00 94.62 102 LEU A N 1
ATOM 746 C CA . LEU A 1 102 ? -16.374 3.327 16.212 1.00 94.62 102 LEU A CA 1
ATOM 747 C C . LEU A 1 102 ? -17.602 3.423 17.135 1.00 94.62 102 LEU A C 1
ATOM 749 O O . LEU A 1 102 ? -18.121 2.403 17.575 1.00 94.62 102 LEU A O 1
ATOM 753 N N . ARG A 1 103 ? -18.116 4.635 17.402 1.00 93.44 103 ARG A N 1
ATOM 754 C CA . ARG A 1 103 ? -19.395 4.805 18.118 1.00 93.44 103 ARG A CA 1
ATOM 755 C C . ARG A 1 103 ? -20.604 4.364 17.300 1.00 93.44 103 ARG A C 1
ATOM 757 O O . ARG A 1 103 ? -21.540 3.816 17.872 1.00 93.44 103 ARG A O 1
ATOM 764 N N . ALA A 1 104 ? -20.607 4.648 16.000 1.00 94.25 104 ALA A N 1
ATOM 765 C CA . ALA A 1 104 ? -21.705 4.300 15.100 1.00 94.25 104 ALA A CA 1
ATOM 766 C C . ALA A 1 104 ? -21.712 2.811 14.697 1.00 94.25 104 ALA A C 1
ATOM 768 O O . ALA A 1 104 ? -22.748 2.303 14.280 1.00 94.25 104 ALA A O 1
ATOM 769 N N . ASP A 1 105 ? -20.573 2.128 14.826 1.00 95.75 105 ASP A N 1
ATOM 770 C CA . ASP A 1 105 ? -20.344 0.728 14.452 1.00 95.75 105 ASP A CA 1
ATOM 771 C C . ASP A 1 105 ? -19.682 -0.038 15.618 1.00 95.75 105 ASP A C 1
ATOM 773 O O . ASP A 1 105 ? -18.529 -0.453 15.510 1.00 95.75 105 ASP A O 1
ATOM 777 N N . PRO A 1 106 ? -20.360 -0.195 16.776 1.00 91.69 106 PRO A N 1
ATOM 778 C CA . PRO A 1 106 ? -19.757 -0.760 17.988 1.00 91.69 106 PRO A CA 1
ATOM 779 C C . PRO A 1 106 ? -19.481 -2.267 17.902 1.00 91.69 106 PRO A C 1
ATOM 781 O O . PRO A 1 106 ? -18.805 -2.819 18.768 1.00 91.69 106 PRO A O 1
ATOM 784 N N . ASP A 1 107 ? -20.043 -2.947 16.903 1.00 94.06 107 ASP A N 1
ATOM 785 C CA . ASP A 1 107 ? -19.748 -4.347 16.595 1.00 94.06 107 ASP A CA 1
ATOM 786 C C . ASP A 1 107 ? -18.675 -4.519 15.519 1.00 94.06 107 ASP A C 1
ATOM 788 O O . ASP A 1 107 ? -18.282 -5.652 15.237 1.00 94.06 107 ASP A O 1
ATOM 792 N N . LEU A 1 108 ? -18.185 -3.404 14.963 1.00 96.12 108 LEU A N 1
ATOM 793 C CA . LEU A 1 108 ? -17.168 -3.348 13.921 1.00 96.12 108 LEU A CA 1
ATOM 794 C C . LEU A 1 108 ? -17.547 -4.156 12.670 1.00 96.12 108 LEU A C 1
ATOM 796 O O . LEU A 1 108 ? -16.673 -4.543 11.890 1.00 96.12 108 LEU A O 1
ATOM 800 N N . SER A 1 109 ? -18.840 -4.405 12.443 1.00 96.25 109 SER A N 1
ATOM 801 C CA . SER A 1 109 ? -19.313 -5.146 11.274 1.00 96.25 109 SER A CA 1
ATOM 802 C C . SER A 1 109 ? -18.934 -4.422 9.982 1.00 96.25 109 SER A C 1
ATOM 804 O O . SER A 1 109 ? -18.380 -5.038 9.069 1.00 96.25 109 SER A O 1
ATOM 806 N N . ARG A 1 110 ? -19.116 -3.095 9.925 1.00 95.69 110 ARG A N 1
ATOM 807 C CA . ARG A 1 110 ? -18.655 -2.281 8.784 1.00 95.69 110 ARG A CA 1
ATOM 808 C C . ARG A 1 110 ? -17.139 -2.116 8.786 1.00 95.69 110 ARG A C 1
ATOM 810 O O . ARG A 1 110 ? -16.532 -2.051 7.722 1.00 95.69 110 ARG A O 1
ATOM 817 N N . GLY A 1 111 ? -16.521 -2.025 9.965 1.00 96.00 111 GLY A N 1
ATOM 818 C CA . GLY A 1 111 ? -15.072 -2.136 10.180 1.00 96.00 111 GLY A CA 1
ATOM 819 C C . GLY A 1 111 ? -14.446 -3.272 9.375 1.00 96.00 111 GLY A C 1
ATOM 820 O O . GLY A 1 111 ? -13.584 -3.033 8.531 1.00 96.00 111 GLY A O 1
ATOM 821 N N . ARG A 1 112 ? -14.936 -4.491 9.606 1.00 97.44 112 ARG A N 1
ATOM 822 C CA . ARG A 1 112 ? -14.457 -5.720 8.965 1.00 97.44 112 ARG A CA 1
ATOM 823 C C . ARG A 1 112 ? -14.681 -5.732 7.463 1.00 97.44 112 ARG A C 1
ATOM 825 O O . ARG A 1 112 ? -13.759 -6.063 6.727 1.00 97.44 112 ARG A O 1
ATOM 832 N N . VAL A 1 113 ? -15.865 -5.319 7.003 1.00 97.88 113 VAL A N 1
ATOM 833 C CA . VAL A 1 113 ? -16.153 -5.208 5.560 1.00 97.88 113 VAL A CA 1
ATOM 834 C C . VAL A 1 113 ? -15.123 -4.313 4.874 1.00 97.88 113 VAL A C 1
ATOM 836 O O . VAL A 1 113 ? -14.559 -4.692 3.857 1.00 97.88 113 VAL A O 1
ATOM 839 N N . ILE A 1 114 ? -14.805 -3.168 5.474 1.00 97.56 114 ILE A N 1
ATOM 840 C CA . ILE A 1 114 ? -13.858 -2.207 4.900 1.00 97.56 114 ILE A CA 1
ATOM 841 C C . ILE A 1 114 ? -12.423 -2.745 4.902 1.00 97.56 114 ILE A C 1
ATOM 843 O O . ILE A 1 114 ? -11.680 -2.475 3.964 1.00 97.56 114 ILE A O 1
ATOM 847 N N . ALA A 1 115 ? -12.035 -3.541 5.901 1.00 96.81 115 ALA A N 1
ATOM 848 C CA . ALA A 1 115 ? -10.742 -4.225 5.888 1.00 96.81 115 ALA A CA 1
ATOM 849 C C . ALA A 1 115 ? -10.646 -5.275 4.769 1.00 96.81 115 ALA A C 1
ATOM 851 O O . ALA A 1 115 ? -9.652 -5.311 4.046 1.00 96.81 115 ALA A O 1
ATOM 852 N N . VAL A 1 116 ? -11.701 -6.071 4.574 1.00 98.00 116 VAL A N 1
ATOM 853 C CA . VAL A 1 116 ? -11.779 -7.055 3.483 1.00 98.00 116 VAL A CA 1
ATOM 854 C C . VAL A 1 116 ? -11.755 -6.370 2.113 1.00 98.00 116 VAL A C 1
ATOM 856 O O . VAL A 1 116 ? -11.015 -6.790 1.226 1.00 98.00 116 VAL A O 1
ATOM 859 N N . GLU A 1 117 ? -12.520 -5.290 1.939 1.00 98.19 117 GLU A N 1
ATOM 860 C CA . GLU A 1 117 ? -12.525 -4.508 0.698 1.00 98.19 117 GLU A CA 1
ATOM 861 C C . GLU A 1 117 ? -11.159 -3.872 0.413 1.00 98.19 117 GLU A C 1
ATOM 863 O O . GLU A 1 117 ? -10.708 -3.891 -0.730 1.00 98.19 117 GLU A O 1
ATOM 868 N N . ALA A 1 118 ? -10.466 -3.356 1.435 1.00 97.62 118 ALA A N 1
ATOM 869 C CA . ALA A 1 118 ? -9.124 -2.801 1.276 1.00 97.62 118 ALA A CA 1
ATOM 870 C C . ALA A 1 118 ? -8.119 -3.859 0.793 1.00 97.62 118 ALA A C 1
ATOM 872 O O . ALA A 1 118 ? -7.349 -3.590 -0.128 1.00 97.62 118 ALA A O 1
ATOM 873 N N . ALA A 1 119 ? -8.155 -5.067 1.365 1.00 97.12 119 ALA A N 1
ATOM 874 C CA . ALA A 1 119 ? -7.303 -6.175 0.932 1.00 97.12 119 ALA A CA 1
ATOM 875 C C . ALA A 1 119 ? -7.589 -6.577 -0.526 1.00 97.12 119 ALA A C 1
ATOM 877 O O . ALA A 1 119 ? -6.665 -6.698 -1.330 1.00 97.12 119 ALA A O 1
ATOM 878 N N . ALA A 1 120 ? -8.868 -6.686 -0.900 1.00 98.06 120 ALA A N 1
ATOM 879 C CA . ALA A 1 120 ? -9.266 -6.989 -2.274 1.00 98.06 120 ALA A CA 1
ATOM 880 C C . ALA A 1 120 ? -8.820 -5.901 -3.272 1.00 98.06 120 ALA A C 1
ATOM 882 O O . ALA A 1 120 ? -8.385 -6.214 -4.383 1.00 98.06 120 ALA A O 1
ATOM 883 N N . LEU A 1 121 ? -8.889 -4.622 -2.881 1.00 96.88 121 LEU A N 1
ATOM 884 C CA . LEU A 1 121 ? -8.347 -3.522 -3.680 1.00 96.88 121 LEU A CA 1
ATOM 885 C C . LEU A 1 121 ? -6.830 -3.650 -3.837 1.00 96.88 121 LEU A C 1
ATOM 887 O O . LEU A 1 121 ? -6.331 -3.523 -4.952 1.00 96.88 121 LEU A O 1
ATOM 891 N N . ALA A 1 122 ? -6.089 -3.930 -2.763 1.00 95.50 122 ALA A N 1
ATOM 892 C CA . ALA A 1 122 ? -4.640 -4.091 -2.850 1.00 95.50 122 ALA A CA 1
ATOM 893 C C . ALA A 1 122 ? -4.244 -5.208 -3.825 1.00 95.50 122 ALA A C 1
ATOM 895 O O . ALA A 1 122 ? -3.364 -5.005 -4.661 1.00 95.50 122 ALA A O 1
ATOM 896 N N . ASP A 1 123 ? -4.939 -6.345 -3.801 1.00 96.38 123 ASP A N 1
ATOM 897 C CA . ASP A 1 123 ? -4.707 -7.422 -4.765 1.00 96.38 123 ASP A CA 1
ATOM 898 C C . ASP A 1 123 ? -5.026 -7.014 -6.206 1.00 96.38 123 ASP A C 1
ATOM 900 O O . ASP A 1 123 ? -4.223 -7.252 -7.113 1.00 96.38 123 ASP A O 1
ATOM 904 N N . GLN A 1 124 ? -6.148 -6.326 -6.428 1.00 96.62 124 GLN A N 1
ATOM 905 C CA . GLN A 1 124 ? -6.501 -5.823 -7.754 1.00 96.62 124 GLN A CA 1
ATOM 906 C C . GLN A 1 124 ? -5.434 -4.863 -8.302 1.00 96.62 124 GLN A C 1
ATOM 908 O O . GLN A 1 124 ? -5.048 -4.943 -9.473 1.00 96.62 124 GLN A O 1
ATOM 913 N N . TYR A 1 125 ? -4.960 -3.926 -7.483 1.00 93.75 125 TYR A N 1
ATOM 914 C CA . TYR A 1 125 ? -3.963 -2.951 -7.911 1.00 93.75 125 TYR A CA 1
ATOM 915 C C . TYR A 1 125 ? -2.565 -3.571 -8.047 1.00 93.75 125 TYR A C 1
ATOM 917 O O . TYR A 1 125 ? -1.834 -3.184 -8.962 1.00 93.75 125 TYR A O 1
ATOM 925 N N . ARG A 1 126 ? -2.236 -4.603 -7.258 1.00 93.06 126 ARG A N 1
ATOM 926 C CA . ARG A 1 126 ? -1.047 -5.449 -7.452 1.00 93.06 126 ARG A CA 1
ATOM 927 C C . ARG A 1 126 ? -1.026 -6.076 -8.837 1.00 93.06 126 ARG A C 1
ATOM 929 O O . ARG A 1 126 ? -0.027 -5.963 -9.549 1.00 93.06 126 ARG A O 1
ATOM 936 N N . GLU A 1 127 ? -2.126 -6.697 -9.246 1.00 94.94 127 GLU A N 1
ATOM 937 C CA . GLU A 1 127 ? -2.245 -7.295 -10.577 1.00 94.94 127 GLU A CA 1
ATOM 938 C C . GLU A 1 127 ? -2.115 -6.249 -11.685 1.00 94.94 127 GLU A C 1
ATOM 940 O O . GLU A 1 127 ? -1.381 -6.465 -12.650 1.00 94.94 127 GLU A O 1
ATOM 945 N N . ARG A 1 128 ? -2.746 -5.077 -11.527 1.00 92.81 128 ARG A N 1
ATOM 946 C CA . ARG A 1 128 ? -2.622 -3.969 -12.489 1.00 92.81 128 ARG A CA 1
ATOM 947 C C . ARG A 1 128 ? -1.185 -3.460 -12.607 1.00 92.81 128 ARG A C 1
ATOM 949 O O . ARG A 1 128 ? -0.722 -3.232 -13.722 1.00 92.81 128 ARG A O 1
ATOM 956 N N . SER A 1 129 ? -0.461 -3.325 -11.495 1.00 88.31 129 SER A N 1
ATOM 957 C CA . SER A 1 129 ? 0.953 -2.931 -11.500 1.00 88.31 129 SER A CA 1
ATOM 958 C C . SER A 1 129 ? 1.840 -3.955 -12.215 1.00 88.31 129 SER A C 1
ATOM 960 O O . SER A 1 129 ? 2.687 -3.578 -13.024 1.00 88.31 129 SER A O 1
ATOM 962 N N . LEU A 1 130 ? 1.633 -5.251 -11.969 1.00 89.19 130 LEU A N 1
ATOM 963 C CA . LEU A 1 130 ? 2.392 -6.318 -12.634 1.00 89.19 130 LEU A CA 1
ATOM 964 C C . LEU A 1 130 ? 2.049 -6.435 -14.127 1.00 89.19 130 LEU A C 1
ATOM 966 O O . LEU A 1 130 ? 2.936 -6.666 -14.954 1.00 89.19 130 LEU A O 1
ATOM 970 N N . ALA A 1 131 ? 0.782 -6.234 -14.490 1.00 90.25 131 ALA A N 1
ATOM 971 C CA . ALA A 1 131 ? 0.350 -6.179 -15.882 1.00 90.25 131 ALA A CA 1
ATOM 972 C C . ALA A 1 131 ? 0.977 -4.986 -16.619 1.00 90.25 131 ALA A C 1
ATOM 974 O O . ALA A 1 131 ? 1.401 -5.130 -17.763 1.00 90.25 131 ALA A O 1
ATOM 975 N N . MET A 1 132 ? 1.093 -3.829 -15.958 1.00 86.31 132 MET A N 1
ATOM 976 C CA . MET A 1 132 ? 1.769 -2.656 -16.514 1.00 86.31 132 MET A CA 1
ATOM 977 C C . MET A 1 132 ? 3.241 -2.951 -16.836 1.00 86.31 132 MET A C 1
ATOM 979 O O . MET A 1 132 ? 3.694 -2.621 -17.929 1.00 86.31 132 MET A O 1
ATOM 983 N N . LEU A 1 133 ? 3.966 -3.628 -15.933 1.00 84.75 133 LEU A N 1
ATOM 984 C CA . LEU A 1 133 ? 5.343 -4.068 -16.193 1.00 84.75 133 LEU A CA 1
ATOM 985 C C . LEU A 1 133 ? 5.422 -5.072 -17.349 1.00 84.75 133 LEU A C 1
ATOM 987 O O . LEU A 1 133 ? 6.293 -4.952 -18.204 1.00 84.75 133 LEU A O 1
ATOM 991 N N . SER A 1 134 ? 4.489 -6.025 -17.410 1.00 86.62 134 SER A N 1
ATOM 992 C CA . SER A 1 134 ? 4.473 -7.066 -18.450 1.00 86.62 134 SER A CA 1
ATOM 993 C C . SER A 1 134 ? 4.271 -6.501 -19.862 1.00 86.62 134 SER A C 1
ATOM 995 O O . SER A 1 134 ? 4.735 -7.091 -20.829 1.00 86.62 134 SER A O 1
ATOM 997 N N . ARG A 1 135 ? 3.629 -5.332 -19.988 1.00 88.06 135 ARG A N 1
ATOM 998 C CA . ARG A 1 135 ? 3.464 -4.612 -21.264 1.00 88.06 135 ARG A CA 1
ATOM 999 C C . ARG A 1 135 ? 4.694 -3.795 -21.668 1.00 88.06 135 ARG A C 1
ATOM 1001 O O . ARG A 1 135 ? 4.675 -3.145 -22.710 1.00 88.06 135 ARG A O 1
ATOM 1008 N N . GLY A 1 136 ? 5.754 -3.778 -20.858 1.00 84.00 136 GLY A N 1
ATOM 1009 C CA . GLY A 1 136 ? 6.951 -2.978 -21.122 1.00 84.00 136 GLY A CA 1
ATOM 1010 C C . GLY A 1 136 ? 7.627 -3.335 -22.446 1.00 84.00 136 GLY A C 1
ATOM 1011 O O . GLY A 1 136 ? 7.972 -2.439 -23.212 1.00 84.00 136 GLY A O 1
ATOM 1012 N N . GLU A 1 137 ? 7.744 -4.628 -22.761 1.00 86.31 137 GLU A N 1
ATOM 1013 C CA . GLU A 1 137 ? 8.353 -5.087 -24.014 1.00 86.31 137 GLU A CA 1
ATOM 1014 C C . GLU A 1 137 ? 7.544 -4.646 -25.245 1.00 86.31 137 GLU A C 1
ATOM 1016 O O . GLU A 1 137 ? 8.109 -4.134 -26.211 1.00 86.31 137 GLU A O 1
ATOM 1021 N N . GLU A 1 138 ? 6.218 -4.800 -25.199 1.00 88.44 138 GLU A N 1
ATOM 1022 C CA . GLU A 1 138 ? 5.298 -4.361 -26.257 1.00 88.44 138 GLU A CA 1
ATOM 1023 C C . GLU A 1 138 ? 5.389 -2.847 -26.470 1.00 88.44 138 GLU A C 1
ATOM 1025 O O . GLU A 1 138 ? 5.561 -2.395 -27.598 1.00 88.44 138 GLU A O 1
ATOM 1030 N N . ARG A 1 139 ? 5.412 -2.062 -25.387 1.00 86.06 139 ARG A N 1
ATOM 1031 C CA . ARG A 1 139 ? 5.565 -0.600 -25.455 1.00 86.06 139 ARG A CA 1
ATOM 1032 C C . ARG A 1 139 ? 6.874 -0.177 -26.090 1.00 86.06 139 ARG A C 1
ATOM 1034 O O . ARG A 1 139 ? 6.882 0.763 -26.874 1.00 86.06 139 ARG A O 1
ATOM 1041 N N . ILE A 1 140 ? 7.976 -0.858 -25.769 1.00 84.38 140 ILE A N 1
ATOM 1042 C CA . ILE A 1 140 ? 9.264 -0.598 -26.422 1.00 84.38 140 ILE A CA 1
ATOM 1043 C C . ILE A 1 140 ? 9.166 -0.935 -27.913 1.00 84.38 140 ILE A C 1
ATOM 1045 O O . ILE A 1 140 ? 9.724 -0.208 -28.731 1.00 84.38 140 ILE A O 1
ATOM 1049 N N . LYS A 1 141 ? 8.444 -2.002 -28.283 1.00 86.12 141 LYS A N 1
ATOM 1050 C CA . LYS A 1 141 ? 8.245 -2.391 -29.686 1.00 86.12 141 LYS A CA 1
ATOM 1051 C C . LYS A 1 141 ? 7.378 -1.424 -30.487 1.00 86.12 141 LYS A C 1
ATOM 1053 O O . LYS A 1 141 ? 7.598 -1.279 -31.684 1.00 86.12 141 LYS A O 1
ATOM 1058 N N . GLU A 1 142 ? 6.431 -0.764 -29.835 1.00 87.62 142 GLU A N 1
ATOM 1059 C CA . GLU A 1 142 ? 5.548 0.242 -30.433 1.00 87.62 142 GLU A CA 1
ATOM 1060 C C . GLU A 1 142 ? 6.224 1.609 -30.630 1.00 87.62 142 GLU A C 1
ATOM 1062 O O . GLU A 1 142 ? 5.669 2.480 -31.305 1.00 87.62 142 GLU A O 1
ATOM 1067 N N . LEU A 1 143 ? 7.423 1.822 -30.071 1.00 81.44 143 LEU A N 1
ATOM 1068 C CA . LEU A 1 143 ? 8.195 3.041 -30.306 1.00 81.44 143 LEU A CA 1
ATOM 1069 C C . LEU A 1 143 ? 8.613 3.112 -31.782 1.00 81.44 143 LEU A C 1
ATOM 1071 O O . LEU A 1 143 ? 9.579 2.487 -32.207 1.00 81.44 143 LEU A O 1
ATOM 1075 N N . THR A 1 144 ? 7.902 3.915 -32.571 1.00 74.88 144 THR A N 1
ATOM 1076 C CA . THR A 1 144 ? 8.264 4.214 -33.962 1.00 74.88 144 THR A CA 1
ATOM 1077 C C . THR A 1 144 ? 9.618 4.930 -34.022 1.00 74.88 144 THR A C 1
ATOM 1079 O O . THR A 1 144 ? 9.755 6.000 -33.420 1.00 74.88 144 THR A O 1
ATOM 1082 N N . GLY A 1 145 ? 10.598 4.400 -34.765 1.00 71.88 145 GLY A N 1
ATOM 1083 C CA . GLY A 1 145 ? 11.884 5.077 -34.974 1.00 71.88 145 GLY A CA 1
ATOM 1084 C C . GLY A 1 145 ? 13.089 4.153 -35.191 1.00 71.88 145 GLY A C 1
ATOM 1085 O O . GLY A 1 145 ? 12.994 3.148 -35.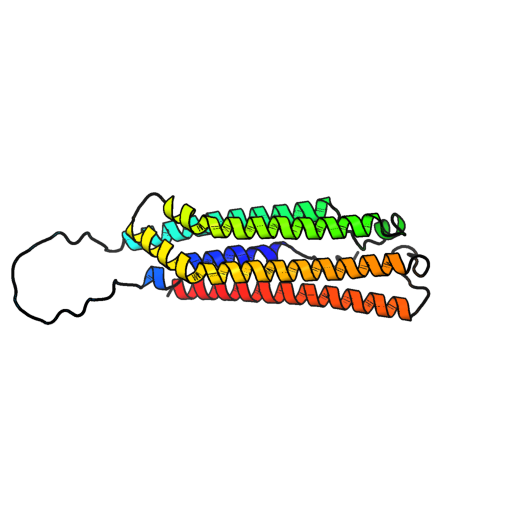887 1.00 71.88 145 GLY A O 1
ATOM 1086 N N . ASP A 1 146 ? 14.235 4.557 -34.624 1.00 78.00 146 ASP A N 1
ATOM 1087 C CA . ASP A 1 146 ? 15.553 3.911 -34.745 1.00 78.00 146 ASP A CA 1
ATOM 1088 C C . ASP A 1 146 ? 15.563 2.489 -34.144 1.00 78.00 146 ASP A C 1
ATOM 1090 O O . ASP A 1 146 ? 15.566 2.312 -32.921 1.00 78.00 146 ASP A O 1
ATOM 1094 N N . GLU A 1 147 ? 15.635 1.468 -35.005 1.00 84.19 147 GLU A N 1
ATOM 1095 C CA . GLU A 1 147 ? 15.709 0.056 -34.605 1.00 84.19 147 GLU A CA 1
ATOM 1096 C C . GLU A 1 147 ? 16.882 -0.243 -33.658 1.00 84.19 147 GLU A C 1
ATOM 1098 O O . GLU A 1 147 ? 16.784 -1.124 -32.797 1.00 84.19 147 GLU A O 1
ATOM 1103 N N . ALA A 1 148 ? 18.009 0.464 -33.797 1.00 81.12 148 ALA A N 1
ATOM 1104 C CA . ALA A 1 148 ? 19.164 0.258 -32.931 1.00 81.12 148 ALA A CA 1
ATOM 1105 C C . ALA A 1 148 ? 18.876 0.749 -31.506 1.00 81.12 148 ALA A C 1
ATOM 1107 O O . ALA A 1 148 ? 19.240 0.079 -30.535 1.00 81.12 148 ALA A O 1
ATOM 1108 N N . ALA A 1 149 ? 18.181 1.880 -31.365 1.00 77.56 149 ALA A N 1
ATOM 1109 C CA . ALA A 1 149 ? 17.719 2.381 -30.074 1.00 77.56 149 ALA A CA 1
ATOM 1110 C C . ALA A 1 149 ? 16.709 1.419 -29.427 1.00 77.56 149 ALA A C 1
ATOM 1112 O O . ALA A 1 149 ? 16.847 1.074 -28.252 1.00 77.56 149 ALA A O 1
ATOM 1113 N N . GLN A 1 150 ? 15.752 0.916 -30.207 1.00 83.44 150 GLN A N 1
ATOM 1114 C CA . GLN A 1 150 ? 14.758 -0.053 -29.748 1.00 83.44 150 GLN A CA 1
ATOM 1115 C C . GLN A 1 150 ? 15.404 -1.356 -29.249 1.00 83.44 150 GLN A C 1
ATOM 1117 O O . GLN A 1 150 ? 15.085 -1.825 -28.156 1.00 83.44 150 GLN A O 1
ATOM 1122 N N . LYS A 1 151 ? 16.369 -1.920 -29.991 1.00 86.12 151 LYS A N 1
ATOM 1123 C CA . LYS A 1 151 ? 17.121 -3.118 -29.568 1.00 86.12 151 LYS A CA 1
ATOM 1124 C C . LYS A 1 151 ? 17.878 -2.894 -28.255 1.00 86.12 151 LYS A C 1
ATOM 1126 O O . LYS A 1 151 ? 17.883 -3.779 -27.400 1.00 86.12 151 LYS A O 1
ATOM 1131 N N . ARG A 1 152 ? 18.484 -1.715 -28.062 1.00 81.69 152 ARG A N 1
ATOM 1132 C CA . ARG A 1 152 ? 19.169 -1.359 -26.803 1.00 81.69 152 ARG A CA 1
ATOM 1133 C C . ARG A 1 152 ? 18.195 -1.281 -25.627 1.00 81.69 152 ARG A C 1
ATOM 1135 O O . ARG A 1 152 ? 18.506 -1.812 -24.561 1.00 81.69 152 ARG A O 1
ATOM 1142 N N . LEU A 1 153 ? 17.027 -0.668 -25.826 1.00 80.12 153 LEU A N 1
ATOM 1143 C CA . LEU A 1 153 ? 15.976 -0.581 -24.808 1.00 80.12 153 LEU A CA 1
ATOM 1144 C C . LEU A 1 153 ? 15.421 -1.959 -24.441 1.00 80.12 153 LEU A C 1
ATOM 1146 O O . LEU A 1 153 ? 15.310 -2.257 -23.258 1.00 80.12 153 LEU A O 1
ATOM 1150 N N . LEU A 1 154 ? 15.155 -2.828 -25.421 1.00 86.00 154 LEU A N 1
ATOM 1151 C CA . LEU A 1 154 ? 14.715 -4.206 -25.167 1.00 86.00 154 LEU A CA 1
ATOM 1152 C C . LEU A 1 154 ? 15.754 -4.997 -24.366 1.00 86.00 154 LEU A C 1
ATOM 1154 O O . LEU A 1 154 ? 15.409 -5.680 -23.404 1.00 86.00 154 LEU A O 1
ATOM 1158 N N . ALA A 1 155 ? 17.037 -4.872 -24.718 1.00 85.06 155 ALA A N 1
ATOM 1159 C CA . ALA A 1 155 ? 18.109 -5.533 -23.983 1.00 85.06 155 ALA A CA 1
ATOM 1160 C C . ALA A 1 155 ? 18.231 -5.013 -22.541 1.00 85.06 155 ALA A C 1
ATOM 1162 O O . ALA A 1 155 ? 18.508 -5.791 -21.632 1.00 85.06 155 ALA A O 1
ATOM 1163 N N . ALA A 1 156 ? 18.044 -3.709 -22.315 1.00 80.31 156 ALA A N 1
ATOM 1164 C CA . ALA A 1 156 ? 18.033 -3.136 -20.970 1.00 80.31 156 ALA A CA 1
ATOM 1165 C C . ALA A 1 156 ? 16.810 -3.568 -20.164 1.00 80.31 156 ALA A C 1
ATOM 1167 O O . ALA A 1 156 ? 16.959 -3.965 -19.009 1.00 80.31 156 ALA A O 1
ATOM 1168 N N . PHE A 1 157 ? 15.637 -3.577 -20.795 1.00 82.75 157 PHE A N 1
ATOM 1169 C CA . PHE A 1 157 ? 14.406 -4.067 -20.198 1.00 82.75 157 PHE A CA 1
ATOM 1170 C C . PHE A 1 157 ? 14.562 -5.516 -19.725 1.00 82.75 157 PHE A C 1
ATOM 1172 O O . PHE A 1 157 ? 14.392 -5.792 -18.541 1.00 82.75 157 PHE A O 1
ATOM 1179 N N . GLY A 1 158 ? 15.022 -6.416 -20.600 1.00 83.50 158 GLY A N 1
ATOM 1180 C CA . GLY A 1 158 ? 15.216 -7.829 -20.260 1.00 83.50 158 GLY A CA 1
ATOM 1181 C C . GLY A 1 158 ? 16.222 -8.082 -19.129 1.00 83.50 158 GLY A C 1
ATOM 1182 O O . GLY A 1 158 ? 16.096 -9.072 -18.414 1.00 83.50 158 GLY A O 1
ATOM 1183 N N . ARG A 1 159 ? 17.200 -7.186 -18.909 1.00 85.44 159 ARG A N 1
ATOM 1184 C CA . ARG A 1 159 ? 18.155 -7.305 -17.789 1.00 85.44 159 ARG A CA 1
ATOM 1185 C C . ARG A 1 159 ? 17.555 -6.948 -16.432 1.00 85.44 159 ARG A C 1
ATOM 1187 O O . ARG A 1 159 ? 18.005 -7.491 -15.428 1.00 85.44 159 ARG A O 1
ATOM 1194 N N . HIS A 1 160 ? 16.587 -6.036 -16.392 1.00 82.12 160 HIS A N 1
ATOM 1195 C CA . HIS A 1 160 ? 16.082 -5.468 -15.137 1.00 82.12 160 HIS A CA 1
ATOM 1196 C C . HIS A 1 160 ? 14.617 -5.803 -14.854 1.00 82.12 160 HIS A C 1
ATOM 1198 O O . HIS A 1 160 ? 14.123 -5.500 -13.771 1.00 82.12 160 HIS A O 1
ATOM 1204 N N . GLU A 1 161 ? 13.909 -6.444 -15.787 1.00 84.81 161 GLU A N 1
ATOM 1205 C CA . GLU A 1 161 ? 12.488 -6.761 -15.629 1.00 84.81 161 GLU A CA 1
ATOM 1206 C C . GLU A 1 161 ? 12.229 -7.627 -14.389 1.00 84.81 161 GLU A C 1
ATOM 1208 O O . GLU A 1 161 ? 11.315 -7.344 -13.617 1.00 84.81 161 GLU A O 1
ATOM 1213 N N . ALA A 1 162 ? 13.042 -8.665 -14.171 1.00 87.62 162 ALA A N 1
ATOM 1214 C CA . ALA A 1 162 ? 12.881 -9.568 -13.032 1.00 87.62 162 ALA A CA 1
ATOM 1215 C C . ALA A 1 162 ? 13.027 -8.833 -11.689 1.00 87.62 162 ALA A C 1
ATOM 1217 O O . ALA A 1 162 ? 12.245 -9.055 -10.766 1.00 87.62 162 ALA A O 1
ATOM 1218 N N . GLU A 1 163 ? 13.995 -7.923 -11.607 1.00 86.31 163 GLU A N 1
ATOM 1219 C CA . GLU A 1 163 ? 14.233 -7.086 -10.433 1.00 86.31 163 GLU A CA 1
ATOM 1220 C C . GLU A 1 163 ? 13.091 -6.086 -10.221 1.00 86.31 163 GLU A C 1
ATOM 1222 O O . GLU A 1 163 ? 12.551 -5.999 -9.123 1.00 86.31 163 GLU A O 1
ATOM 1227 N N . ALA A 1 164 ? 12.634 -5.417 -11.284 1.00 83.75 164 ALA A N 1
ATOM 1228 C CA . ALA A 1 164 ? 11.485 -4.517 -11.231 1.00 83.75 164 ALA A CA 1
ATOM 1229 C C . ALA A 1 164 ? 10.207 -5.236 -10.764 1.00 83.75 164 ALA A C 1
ATOM 1231 O O . ALA A 1 164 ? 9.467 -4.720 -9.926 1.00 83.75 164 ALA A O 1
ATOM 1232 N N . ARG A 1 165 ? 9.951 -6.450 -11.267 1.00 87.81 165 ARG A N 1
ATOM 1233 C CA . ARG A 1 165 ? 8.824 -7.287 -10.827 1.00 87.81 165 ARG A CA 1
ATOM 1234 C C . ARG A 1 165 ? 8.941 -7.660 -9.350 1.00 87.81 165 ARG A C 1
ATOM 1236 O O . ARG A 1 165 ? 7.934 -7.605 -8.645 1.00 87.81 165 ARG A O 1
ATOM 1243 N N . ALA A 1 166 ? 10.137 -8.022 -8.887 1.00 88.88 166 ALA A N 1
ATOM 1244 C CA . ALA A 1 166 ? 10.385 -8.345 -7.485 1.00 88.88 166 ALA A CA 1
ATOM 1245 C C . ALA A 1 166 ? 10.171 -7.125 -6.575 1.00 88.88 166 ALA A C 1
ATOM 1247 O O . ALA A 1 166 ? 9.478 -7.242 -5.566 1.00 88.88 166 ALA A O 1
ATOM 1248 N N . ASP A 1 167 ? 10.673 -5.953 -6.970 1.00 86.69 167 ASP A N 1
ATOM 1249 C CA . ASP A 1 167 ? 10.513 -4.703 -6.222 1.00 86.69 167 ASP A CA 1
ATOM 1250 C C . ASP A 1 167 ? 9.022 -4.316 -6.099 1.00 86.69 167 ASP A C 1
ATOM 1252 O O . ASP A 1 167 ? 8.544 -3.954 -5.020 1.00 86.69 167 ASP A O 1
ATOM 1256 N N . VAL A 1 168 ? 8.242 -4.461 -7.179 1.00 86.38 168 VAL A N 1
ATOM 1257 C CA . VAL A 1 168 ? 6.784 -4.240 -7.156 1.00 86.38 168 VAL A CA 1
ATOM 1258 C C . VAL A 1 168 ? 6.069 -5.257 -6.273 1.00 86.38 168 VAL A C 1
ATOM 1260 O O . VAL A 1 168 ? 5.206 -4.879 -5.478 1.00 86.38 168 VAL A O 1
ATOM 1263 N N . ALA A 1 169 ? 6.410 -6.541 -6.397 1.00 89.56 169 ALA A N 1
ATOM 1264 C CA . ALA A 1 169 ? 5.804 -7.596 -5.594 1.00 89.56 169 ALA A CA 1
ATOM 1265 C C . ALA A 1 169 ? 6.063 -7.380 -4.096 1.00 89.56 169 ALA A C 1
ATOM 1267 O O . ALA A 1 169 ? 5.137 -7.496 -3.294 1.00 89.56 169 ALA A O 1
ATOM 1268 N N . GLU A 1 170 ? 7.286 -7.003 -3.722 1.00 92.38 170 GLU A N 1
ATOM 1269 C CA . GLU A 1 170 ? 7.650 -6.706 -2.338 1.00 92.38 170 GLU A CA 1
ATOM 1270 C C . GLU A 1 170 ? 6.910 -5.472 -1.803 1.00 92.38 170 GLU A C 1
ATOM 1272 O O . GLU A 1 170 ? 6.379 -5.509 -0.690 1.00 92.38 170 GLU A O 1
ATOM 1277 N N . GLY A 1 171 ? 6.776 -4.415 -2.611 1.00 88.56 171 GLY A N 1
ATOM 1278 C CA . GLY A 1 171 ? 5.982 -3.236 -2.257 1.00 88.56 171 GLY A CA 1
ATOM 1279 C C . GLY A 1 171 ? 4.525 -3.580 -1.919 1.00 88.56 171 GLY A C 1
ATOM 1280 O O . GLY A 1 171 ? 4.008 -3.145 -0.886 1.00 88.56 171 GLY A O 1
ATOM 1281 N N . TRP A 1 172 ? 3.883 -4.422 -2.735 1.00 93.56 172 TRP A N 1
ATOM 1282 C CA . TRP A 1 172 ? 2.518 -4.901 -2.482 1.00 93.56 172 TRP A CA 1
ATOM 1283 C C . TRP A 1 172 ? 2.430 -5.876 -1.303 1.00 93.56 172 TRP A C 1
ATOM 1285 O O . TRP A 1 172 ? 1.467 -5.834 -0.540 1.00 93.56 172 TRP A O 1
ATOM 1295 N N . ARG A 1 173 ? 3.454 -6.709 -1.085 1.00 95.50 173 ARG A N 1
ATOM 1296 C CA . ARG A 1 173 ? 3.548 -7.590 0.089 1.00 95.50 173 ARG A CA 1
ATOM 1297 C C . ARG A 1 173 ? 3.638 -6.791 1.395 1.00 95.50 173 ARG A C 1
ATOM 1299 O O . ARG A 1 173 ? 3.166 -7.247 2.437 1.00 95.50 173 ARG A O 1
ATOM 1306 N N . LEU A 1 174 ? 4.291 -5.629 1.371 1.00 93.44 174 LEU A N 1
ATOM 1307 C CA . LEU A 1 174 ? 4.360 -4.705 2.505 1.00 93.44 174 LEU A CA 1
ATOM 1308 C C . LEU A 1 174 ? 3.038 -3.956 2.709 1.00 93.44 174 LEU A C 1
ATOM 1310 O O . LEU A 1 174 ? 2.612 -3.826 3.852 1.00 93.44 174 LEU A O 1
ATOM 1314 N N . GLU A 1 175 ? 2.357 -3.546 1.634 1.00 93.44 175 GLU A N 1
ATOM 1315 C CA . GLU A 1 175 ? 1.002 -2.977 1.720 1.00 93.44 175 GLU A CA 1
ATOM 1316 C C . GLU A 1 175 ? 0.032 -3.960 2.386 1.00 93.44 175 GLU A C 1
ATOM 1318 O O . GLU A 1 175 ? -0.631 -3.593 3.351 1.00 93.44 175 GLU A O 1
ATOM 1323 N N . ALA A 1 176 ? 0.008 -5.223 1.945 1.00 95.88 176 ALA A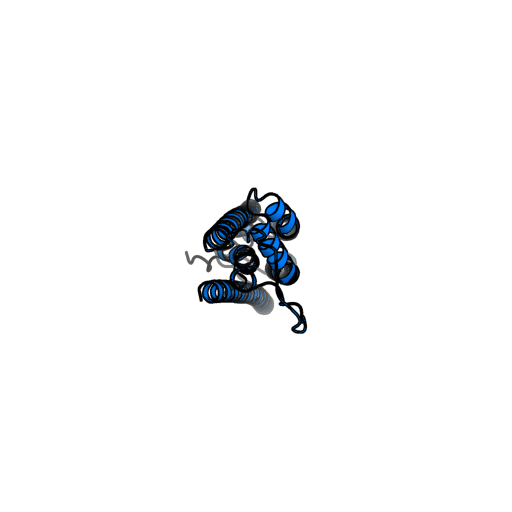 N 1
ATOM 1324 C CA . ALA A 1 176 ? -0.840 -6.255 2.541 1.00 95.88 176 ALA A CA 1
ATOM 1325 C C . ALA A 1 176 ? -0.588 -6.402 4.052 1.00 95.88 176 ALA A C 1
ATOM 1327 O O . ALA A 1 176 ? -1.529 -6.393 4.836 1.00 95.88 176 ALA A O 1
ATOM 1328 N N . LYS A 1 177 ? 0.683 -6.402 4.486 1.00 96.44 177 LYS A N 1
ATOM 1329 C CA . LYS A 1 177 ? 1.034 -6.425 5.918 1.00 96.44 177 LYS A CA 1
ATOM 1330 C C . LYS A 1 177 ? 0.481 -5.231 6.698 1.00 96.44 177 LYS A C 1
ATOM 1332 O O . LYS A 1 177 ? 0.105 -5.395 7.855 1.00 96.44 177 LYS A O 1
ATOM 1337 N N . VAL A 1 178 ? 0.464 -4.036 6.103 1.00 95.50 178 VAL A N 1
ATOM 1338 C CA . VAL A 1 178 ? -0.137 -2.850 6.732 1.00 95.50 178 VAL A CA 1
ATOM 1339 C C . VAL A 1 178 ? -1.644 -3.051 6.881 1.00 95.50 178 VAL A C 1
ATOM 1341 O O . VAL A 1 178 ? -2.176 -2.842 7.971 1.00 95.50 178 VAL A O 1
ATOM 1344 N N . LEU A 1 179 ? -2.321 -3.491 5.817 1.00 96.31 179 LEU A N 1
ATOM 1345 C CA . LEU A 1 179 ? -3.764 -3.742 5.840 1.00 96.31 179 LEU A CA 1
ATOM 1346 C C . LEU A 1 179 ? -4.136 -4.805 6.884 1.00 96.31 179 LEU A C 1
ATOM 1348 O O . LEU A 1 179 ? -5.024 -4.562 7.701 1.00 96.31 179 LEU A O 1
ATOM 1352 N N . ASP A 1 180 ? -3.405 -5.919 6.925 1.00 97.38 180 ASP A N 1
ATOM 1353 C CA . ASP A 1 180 ? -3.606 -7.011 7.883 1.00 97.38 180 ASP A CA 1
ATOM 1354 C C . ASP A 1 180 ? -3.407 -6.550 9.333 1.00 97.38 180 ASP A C 1
ATOM 1356 O O . ASP A 1 180 ? -4.190 -6.898 10.218 1.00 97.38 180 ASP A O 1
ATOM 1360 N N . ALA A 1 181 ? -2.388 -5.724 9.597 1.00 96.81 181 ALA A N 1
ATOM 1361 C CA . ALA A 1 181 ? -2.140 -5.199 10.938 1.00 96.81 181 ALA A CA 1
ATOM 1362 C C . ALA A 1 181 ? -3.296 -4.309 11.426 1.00 96.81 181 ALA A C 1
ATOM 1364 O O . ALA A 1 181 ? -3.712 -4.404 12.582 1.00 96.81 181 ALA A O 1
ATOM 1365 N N . PHE A 1 182 ? -3.866 -3.479 10.548 1.00 97.25 182 PHE A N 1
ATOM 1366 C CA . PHE A 1 182 ? -5.054 -2.687 10.875 1.00 97.25 182 PHE A CA 1
ATOM 1367 C C . PHE A 1 182 ? -6.325 -3.541 10.979 1.00 97.25 182 PHE A C 1
ATOM 1369 O O . PHE A 1 182 ? -7.160 -3.271 11.845 1.00 97.25 182 PHE A O 1
ATOM 1376 N N . ALA A 1 183 ? -6.470 -4.586 10.162 1.00 97.00 183 ALA A N 1
ATOM 1377 C CA . ALA A 1 183 ? -7.564 -5.547 10.282 1.00 97.00 183 ALA A CA 1
ATOM 1378 C C . ALA A 1 183 ? -7.542 -6.248 11.651 1.00 97.00 183 ALA A C 1
ATOM 1380 O O . ALA A 1 183 ? -8.570 -6.315 12.321 1.00 97.00 183 ALA A O 1
ATOM 1381 N N . ALA A 1 184 ? -6.360 -6.639 12.138 1.00 98.25 184 ALA A N 1
ATOM 1382 C CA . ALA A 1 184 ? -6.200 -7.228 13.467 1.00 98.25 184 ALA A CA 1
ATOM 1383 C C . ALA A 1 184 ? -6.635 -6.278 14.602 1.00 98.25 184 ALA A C 1
ATOM 1385 O O . ALA A 1 184 ? -7.195 -6.724 15.606 1.00 98.25 184 ALA A O 1
ATOM 1386 N N . VAL A 1 185 ? -6.429 -4.962 14.449 1.00 97.88 185 VAL A N 1
ATOM 1387 C CA . VAL A 1 185 ? -6.959 -3.958 15.392 1.00 97.88 185 VAL A CA 1
ATOM 1388 C C . VAL A 1 185 ? -8.490 -3.959 15.380 1.00 97.88 185 VAL A C 1
ATOM 1390 O O . VAL A 1 185 ? -9.111 -3.942 16.444 1.00 97.88 185 VAL A O 1
ATOM 1393 N N . VAL A 1 186 ? -9.105 -3.987 14.195 1.00 97.69 186 VAL A N 1
ATOM 1394 C CA . VAL A 1 186 ? -10.568 -4.033 14.043 1.00 97.69 186 VAL A CA 1
ATOM 1395 C C . VAL A 1 186 ? -11.146 -5.296 14.675 1.00 97.69 186 VAL A C 1
ATOM 1397 O O . VAL A 1 186 ? -12.108 -5.204 15.438 1.00 97.69 186 VAL A O 1
ATOM 1400 N N . ASP A 1 187 ? -10.547 -6.454 14.407 1.00 98.00 187 ASP A N 1
ATOM 1401 C CA . ASP A 1 187 ? -10.996 -7.727 14.966 1.00 98.00 187 ASP A CA 1
ATOM 1402 C C . ASP A 1 187 ? -10.894 -7.748 16.486 1.00 98.00 187 ASP A C 1
ATOM 1404 O O . ASP A 1 187 ? -11.861 -8.105 17.160 1.00 98.00 187 ASP A O 1
ATOM 1408 N N . PHE A 1 188 ? -9.789 -7.250 17.042 1.00 98.31 188 PHE A N 1
ATOM 1409 C CA . PHE A 1 188 ? -9.637 -7.125 18.487 1.00 98.31 188 PHE A CA 1
ATOM 1410 C C . PHE A 1 188 ? -10.718 -6.230 19.115 1.00 98.31 188 PHE A C 1
ATOM 1412 O O . PHE A 1 188 ? -11.293 -6.575 20.152 1.00 98.31 188 PHE A O 1
ATOM 1419 N N . LEU A 1 189 ? -11.037 -5.083 18.504 1.00 97.75 189 LEU A N 1
ATOM 1420 C CA . LEU A 1 189 ? -12.103 -4.205 19.001 1.00 97.75 189 LEU A CA 1
ATOM 1421 C C . LEU A 1 189 ? -13.479 -4.877 18.915 1.00 97.75 189 LEU A C 1
ATOM 1423 O O . LEU A 1 189 ? -14.282 -4.742 19.841 1.00 97.75 189 LEU A O 1
ATOM 1427 N N . ALA A 1 190 ? -13.739 -5.643 17.856 1.00 97.06 190 ALA A N 1
ATOM 1428 C CA . ALA A 1 190 ? -14.971 -6.410 17.707 1.00 97.06 190 ALA A CA 1
ATOM 1429 C C . ALA A 1 190 ? -15.109 -7.495 18.795 1.00 97.06 190 ALA A C 1
ATOM 1431 O O . ALA A 1 190 ? -16.155 -7.621 19.432 1.00 97.06 190 ALA A O 1
ATOM 1432 N N . GLU A 1 191 ? -14.040 -8.252 19.053 1.00 97.06 191 GLU A N 1
ATOM 1433 C CA . GLU A 1 191 ? -13.985 -9.327 20.058 1.00 97.06 191 GLU A CA 1
ATOM 1434 C C . GLU A 1 191 ? -14.057 -8.810 21.500 1.00 97.06 191 GLU A C 1
ATOM 1436 O O . GLU A 1 191 ? -14.500 -9.500 22.422 1.00 97.06 191 GLU A O 1
ATOM 1441 N N . THR A 1 192 ? -13.611 -7.576 21.720 1.00 96.44 192 THR A N 1
ATOM 1442 C CA . THR A 1 192 ? -13.617 -6.925 23.034 1.00 96.44 192 THR A CA 1
ATOM 1443 C C . THR A 1 192 ? -14.792 -5.970 23.212 1.00 96.44 192 THR A C 1
ATOM 1445 O O . THR A 1 192 ? -14.791 -5.152 24.134 1.00 96.44 192 THR A O 1
ATOM 1448 N N . ARG A 1 193 ? -15.833 -6.088 22.378 1.00 93.88 193 ARG A N 1
ATOM 1449 C CA . ARG A 1 193 ? -17.047 -5.270 22.467 1.00 93.88 193 ARG A CA 1
ATOM 1450 C C . ARG A 1 193 ? -17.597 -5.217 23.897 1.00 93.88 193 ARG A C 1
ATOM 1452 O O . ARG A 1 193 ? -17.696 -6.223 24.594 1.00 93.88 193 ARG A O 1
ATOM 1459 N N . GLY A 1 194 ? -17.958 -4.009 24.331 1.00 94.56 194 GLY A N 1
ATOM 1460 C CA . GLY A 1 194 ? -18.452 -3.739 25.686 1.00 94.56 194 GLY A CA 1
ATOM 1461 C C . GLY A 1 194 ? -17.354 -3.631 26.750 1.00 94.56 194 GLY A C 1
ATOM 1462 O O . GLY A 1 194 ? -17.635 -3.174 27.855 1.00 94.56 194 GLY A O 1
ATOM 1463 N N . ARG A 1 195 ? -16.101 -3.987 26.426 1.00 96.44 195 ARG A N 1
ATOM 1464 C CA . ARG A 1 195 ? -14.920 -3.762 27.282 1.00 96.44 195 ARG A CA 1
ATOM 1465 C C . ARG A 1 195 ? -14.168 -2.478 26.942 1.00 96.44 195 ARG A C 1
ATOM 1467 O O . ARG A 1 195 ? -13.208 -2.132 27.628 1.00 96.44 195 ARG A O 1
ATOM 1474 N N . TRP A 1 196 ? -14.625 -1.752 25.929 1.00 97.00 196 TRP A N 1
ATOM 1475 C CA . TRP A 1 196 ? -14.152 -0.422 25.576 1.00 97.00 196 TRP A CA 1
ATOM 1476 C C . TRP A 1 196 ? -15.324 0.542 25.388 1.00 97.00 196 TRP A C 1
ATOM 1478 O O . TRP A 1 196 ? -16.447 0.137 25.088 1.00 97.00 196 TRP A O 1
ATOM 1488 N N . THR A 1 197 ? -15.057 1.830 25.588 1.00 96.25 197 THR A N 1
ATOM 1489 C CA . THR A 1 197 ? -16.015 2.926 25.400 1.00 96.25 197 THR A CA 1
ATOM 1490 C C . THR A 1 197 ? -15.320 4.116 24.752 1.00 96.25 197 THR A C 1
ATOM 1492 O O . THR A 1 197 ? -14.093 4.162 24.685 1.00 96.25 197 THR A O 1
ATOM 1495 N N . ILE A 1 198 ? -16.089 5.084 24.252 1.00 95.44 198 ILE A N 1
ATOM 1496 C CA . ILE A 1 198 ? -15.526 6.283 23.620 1.00 95.44 198 ILE A CA 1
ATOM 1497 C C . ILE A 1 198 ? -16.141 7.544 24.234 1.00 95.44 198 ILE A C 1
ATOM 1499 O O . ILE A 1 198 ? -16.978 8.184 23.582 1.00 95.44 198 ILE A O 1
ATOM 1503 N N . PRO A 1 199 ? -15.759 7.910 25.474 1.00 92.06 199 PRO A N 1
ATOM 1504 C CA . PRO A 1 199 ? -16.122 9.197 26.054 1.00 92.06 199 PRO A CA 1
ATOM 1505 C C . PRO A 1 199 ? -15.544 10.331 25.199 1.00 92.06 199 PRO A C 1
ATOM 1507 O O . PRO A 1 199 ? -14.342 10.385 24.932 1.00 92.06 199 PRO A O 1
ATOM 1510 N N . GLU A 1 200 ? -16.425 11.219 24.739 1.00 87.12 200 GLU A N 1
ATOM 1511 C CA . GLU A 1 200 ? -16.140 12.378 23.880 1.00 87.12 200 GLU A CA 1
ATOM 1512 C C . GLU A 1 200 ? -15.473 12.066 22.539 1.00 87.12 200 GLU A C 1
ATOM 1514 O O . GLU A 1 200 ? -16.139 12.190 21.516 1.00 87.12 200 GLU A O 1
ATOM 1519 N N . LYS A 1 201 ? -14.180 11.706 22.516 1.00 89.75 201 LYS A N 1
ATOM 1520 C CA . LYS A 1 201 ? -13.345 11.362 21.339 1.00 89.75 201 LYS A CA 1
ATOM 1521 C C . LYS A 1 201 ? -12.192 10.399 21.656 1.00 89.75 201 LYS A C 1
ATOM 1523 O O . LYS A 1 201 ? -11.393 10.115 20.768 1.00 89.75 201 LYS A O 1
ATOM 1528 N N . THR A 1 202 ? -12.122 9.870 22.874 1.00 90.88 202 THR A N 1
ATOM 1529 C CA . THR A 1 202 ? -11.003 9.029 23.317 1.00 90.88 202 THR A CA 1
ATOM 1530 C C . THR A 1 202 ? -11.473 7.599 23.499 1.00 90.88 202 THR A C 1
ATOM 1532 O O . THR A 1 202 ? -12.423 7.366 24.235 1.00 90.88 202 THR A O 1
ATOM 1535 N N . LEU A 1 203 ? -10.808 6.641 22.853 1.00 93.44 203 LEU A N 1
ATOM 1536 C CA . LEU A 1 203 ? -11.048 5.220 23.092 1.00 93.44 203 LEU A CA 1
ATOM 1537 C C . LEU A 1 203 ? -10.471 4.831 24.458 1.00 93.44 203 LEU A C 1
ATOM 1539 O O . LEU A 1 203 ? -9.270 4.967 24.693 1.00 93.44 203 LEU A O 1
ATOM 1543 N N . THR A 1 204 ? -11.326 4.357 25.356 1.00 95.75 204 THR A N 1
ATOM 1544 C CA . THR A 1 204 ? -10.955 3.900 26.697 1.00 95.75 204 THR A CA 1
ATOM 1545 C C . THR A 1 204 ? -11.312 2.430 26.866 1.00 95.75 204 THR A C 1
ATOM 1547 O O . THR A 1 204 ? -12.304 1.960 26.315 1.00 95.75 204 THR A O 1
ATOM 1550 N N . PHE A 1 205 ? -10.514 1.703 27.645 1.00 97.25 205 PHE A N 1
ATOM 1551 C CA . PHE A 1 205 ? -10.730 0.288 27.946 1.00 97.25 205 PHE A CA 1
ATOM 1552 C C . PHE A 1 205 ? -11.015 0.109 29.436 1.00 97.25 205 PHE A C 1
ATOM 1554 O O . PHE A 1 205 ? -10.399 0.768 30.271 1.00 97.25 205 PHE A O 1
ATOM 1561 N N . ALA A 1 206 ? -11.923 -0.806 29.769 1.00 95.75 206 ALA A N 1
ATOM 1562 C CA . ALA A 1 206 ? -12.264 -1.145 31.149 1.00 95.75 206 ALA A CA 1
ATOM 1563 C C . ALA A 1 206 ? -11.147 -1.936 31.852 1.00 95.75 206 ALA A C 1
ATOM 1565 O O . ALA A 1 206 ? -11.040 -1.913 33.076 1.00 95.75 206 ALA A O 1
ATOM 1566 N N . ARG A 1 207 ? -10.318 -2.651 31.080 1.00 96.75 207 ARG A N 1
ATOM 1567 C CA . ARG A 1 207 ? -9.219 -3.488 31.576 1.00 96.75 207 ARG A CA 1
ATOM 1568 C C . ARG A 1 207 ? -7.886 -2.992 31.028 1.00 96.75 207 ARG A C 1
ATOM 1570 O O . ARG A 1 207 ? -7.766 -2.700 29.840 1.00 96.75 207 ARG A O 1
ATOM 1577 N N . GLY A 1 208 ? -6.868 -2.963 31.888 1.00 97.25 208 GLY A N 1
ATOM 1578 C CA . GLY A 1 208 ? -5.504 -2.605 31.485 1.00 97.25 208 GLY A CA 1
ATOM 1579 C C . GLY A 1 208 ? -4.896 -3.585 30.475 1.00 97.25 208 GLY A C 1
ATOM 1580 O O . GLY A 1 208 ? -4.158 -3.169 29.590 1.00 97.25 208 GLY A O 1
ATOM 1581 N N . GLU A 1 209 ? -5.250 -4.870 30.560 1.00 97.94 209 GLU A N 1
ATOM 1582 C CA . GLU A 1 209 ? -4.818 -5.897 29.603 1.00 97.94 209 GLU A CA 1
ATOM 1583 C C . GLU A 1 209 ? -5.313 -5.604 28.180 1.00 97.94 209 GLU A C 1
ATOM 1585 O O . GLU A 1 209 ? -4.517 -5.615 27.243 1.00 97.94 209 GLU A O 1
ATOM 1590 N N . ASP A 1 210 ? -6.595 -5.252 28.028 1.00 97.94 210 ASP A N 1
ATOM 1591 C CA . ASP A 1 210 ? -7.183 -4.927 26.726 1.00 97.94 210 ASP A CA 1
ATOM 1592 C C . ASP A 1 210 ? -6.526 -3.669 26.122 1.00 97.94 210 ASP A C 1
ATOM 1594 O O . ASP A 1 210 ? -6.196 -3.641 24.936 1.00 97.94 210 ASP A O 1
ATOM 1598 N N . LEU A 1 211 ? -6.233 -2.657 26.952 1.00 97.50 211 LEU A N 1
ATOM 1599 C CA . LEU A 1 211 ? -5.475 -1.474 26.529 1.00 97.50 211 LEU A CA 1
ATOM 1600 C C . LEU A 1 211 ? -4.057 -1.830 26.057 1.00 97.50 211 LEU A C 1
ATOM 1602 O O . LEU A 1 211 ? -3.591 -1.304 25.045 1.00 97.50 211 LEU A O 1
ATOM 1606 N N . ASN A 1 212 ? -3.356 -2.702 26.784 1.00 98.00 212 ASN A N 1
ATOM 1607 C CA . ASN A 1 212 ? -2.005 -3.129 26.420 1.00 98.00 212 ASN A CA 1
ATOM 1608 C C . ASN A 1 212 ? -2.008 -3.939 25.119 1.00 98.00 212 ASN A C 1
ATOM 1610 O O . ASN A 1 212 ? -1.154 -3.717 24.260 1.00 98.00 212 ASN A O 1
ATOM 1614 N N . ARG A 1 213 ? -2.996 -4.823 24.935 1.00 98.25 213 ARG A N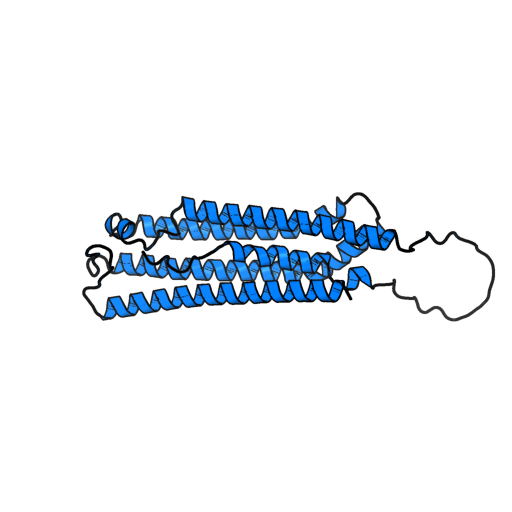 1
ATOM 1615 C CA . ARG A 1 213 ? -3.163 -5.581 23.692 1.00 98.25 213 ARG A CA 1
ATOM 1616 C C . ARG A 1 213 ? -3.454 -4.661 22.508 1.00 98.25 213 ARG A C 1
ATOM 1618 O O . ARG A 1 213 ? -2.800 -4.796 21.479 1.00 98.25 213 ARG A O 1
ATOM 1625 N N . TYR A 1 214 ? -4.354 -3.691 22.672 1.00 97.69 214 TYR A N 1
ATOM 1626 C CA . TYR A 1 214 ? -4.634 -2.675 21.655 1.00 97.69 214 TYR A CA 1
ATOM 1627 C C . TYR A 1 214 ? -3.379 -1.886 21.256 1.00 97.69 214 TYR A C 1
ATOM 1629 O O . TYR A 1 214 ? -3.092 -1.735 20.071 1.00 97.69 214 TYR A O 1
ATOM 1637 N N . ARG A 1 215 ? -2.593 -1.424 22.240 1.00 97.50 215 ARG A N 1
ATOM 1638 C CA . ARG A 1 215 ? -1.323 -0.718 21.994 1.00 97.50 215 ARG A CA 1
ATOM 1639 C C . ARG A 1 215 ? -0.331 -1.572 21.212 1.00 97.50 215 ARG A C 1
ATOM 1641 O O . ARG A 1 215 ? 0.221 -1.086 20.235 1.00 97.50 215 ARG A O 1
ATOM 1648 N N . SER A 1 216 ? -0.170 -2.841 21.586 1.00 98.19 216 SER A N 1
ATOM 1649 C CA . SER A 1 216 ? 0.702 -3.772 20.860 1.00 98.19 216 SER A CA 1
ATOM 1650 C C . SER A 1 216 ? 0.307 -3.899 19.387 1.00 98.19 216 SER A C 1
ATOM 1652 O O . SER A 1 216 ? 1.184 -3.878 18.530 1.00 98.19 216 SER A O 1
ATOM 1654 N N . LEU A 1 217 ? -0.993 -3.997 19.085 1.00 97.75 217 LEU A N 1
ATOM 1655 C CA . LEU A 1 217 ? -1.484 -4.095 17.706 1.00 97.75 217 LEU A CA 1
ATOM 1656 C C . LEU A 1 217 ? -1.251 -2.798 16.915 1.00 97.75 217 LEU A C 1
ATOM 1658 O O . LEU A 1 217 ? -0.891 -2.845 15.741 1.00 97.75 217 LEU A O 1
ATOM 1662 N N . LEU A 1 218 ? -1.399 -1.631 17.551 1.00 96.44 218 LEU A N 1
ATOM 1663 C CA . LEU A 1 218 ? -1.030 -0.358 16.924 1.00 96.44 218 LEU A CA 1
ATOM 1664 C C . LEU A 1 218 ? 0.478 -0.258 16.668 1.00 96.44 218 LEU A C 1
ATOM 1666 O O . LEU A 1 218 ? 0.887 0.257 15.630 1.00 96.44 218 LEU A O 1
ATOM 1670 N N . ASP A 1 219 ? 1.305 -0.764 17.582 1.00 96.75 219 ASP A N 1
ATOM 1671 C CA . ASP A 1 219 ? 2.752 -0.814 17.388 1.00 96.75 219 ASP A CA 1
ATOM 1672 C C . ASP A 1 219 ? 3.132 -1.748 16.228 1.00 96.75 219 ASP A C 1
ATOM 1674 O O . ASP A 1 219 ? 4.030 -1.416 15.453 1.00 96.75 219 ASP A O 1
ATOM 1678 N N . ASP A 1 220 ? 2.434 -2.877 16.061 1.00 95.75 220 ASP A N 1
ATOM 1679 C CA . ASP A 1 220 ? 2.576 -3.755 14.892 1.00 95.75 220 ASP A CA 1
ATOM 1680 C C . ASP A 1 220 ? 2.220 -3.025 13.587 1.00 95.75 220 ASP A C 1
ATOM 1682 O O . ASP A 1 220 ? 3.002 -3.054 12.633 1.00 95.75 220 ASP A O 1
ATOM 1686 N N . ALA A 1 221 ? 1.094 -2.303 13.554 1.00 92.75 221 ALA A N 1
ATOM 1687 C CA . ALA A 1 221 ? 0.680 -1.520 12.387 1.00 92.75 221 ALA A CA 1
ATOM 1688 C C . ALA A 1 221 ? 1.677 -0.396 12.046 1.00 92.75 221 ALA A C 1
ATOM 1690 O O . ALA A 1 221 ? 2.015 -0.177 10.876 1.00 92.75 221 ALA A O 1
ATOM 1691 N N . ASN A 1 222 ? 2.217 0.278 13.065 1.00 92.88 222 ASN A N 1
ATOM 1692 C CA . ASN A 1 222 ? 3.251 1.297 12.897 1.00 92.88 222 ASN A CA 1
ATOM 1693 C C . ASN A 1 222 ? 4.549 0.698 12.342 1.00 92.88 222 ASN A C 1
ATOM 1695 O O . ASN A 1 222 ? 5.131 1.266 11.420 1.00 92.88 222 ASN A O 1
ATOM 1699 N N . ARG A 1 223 ? 4.990 -0.461 12.851 1.00 95.50 223 ARG A N 1
ATOM 1700 C CA . ARG A 1 223 ? 6.167 -1.171 12.321 1.00 95.50 223 ARG A CA 1
ATOM 1701 C C . ARG A 1 223 ? 5.975 -1.591 10.867 1.00 95.50 223 ARG A C 1
ATOM 1703 O O . ARG A 1 223 ? 6.896 -1.427 10.071 1.00 95.50 223 ARG A O 1
ATOM 1710 N N . ALA A 1 224 ? 4.795 -2.103 10.510 1.00 92.88 224 ALA A N 1
ATOM 1711 C CA . ALA A 1 224 ? 4.479 -2.463 9.129 1.00 92.88 224 ALA A CA 1
ATOM 1712 C C . ALA A 1 224 ? 4.557 -1.241 8.197 1.00 92.88 224 ALA A C 1
ATOM 1714 O O . ALA A 1 224 ? 5.173 -1.315 7.135 1.00 92.88 224 ALA A O 1
ATOM 1715 N N . THR A 1 225 ? 4.015 -0.102 8.638 1.00 90.38 225 THR A N 1
ATOM 1716 C CA . THR A 1 225 ? 4.065 1.164 7.889 1.00 90.38 225 THR A CA 1
ATOM 1717 C C . THR A 1 225 ? 5.504 1.663 7.730 1.00 90.38 225 THR A C 1
ATOM 1719 O O . THR A 1 225 ? 5.933 1.979 6.626 1.00 90.38 225 THR A O 1
ATOM 1722 N N . GLN A 1 226 ? 6.304 1.641 8.800 1.00 92.50 226 GLN A N 1
ATOM 1723 C CA . GLN A 1 226 ? 7.718 2.036 8.748 1.00 92.50 226 GLN A CA 1
ATOM 1724 C C . GLN A 1 226 ? 8.546 1.142 7.819 1.00 92.50 226 GLN A C 1
ATOM 1726 O O . GLN A 1 226 ? 9.409 1.640 7.097 1.00 92.50 226 GLN A O 1
ATOM 1731 N N . ALA A 1 227 ? 8.295 -0.170 7.817 1.00 92.31 227 ALA A N 1
ATOM 1732 C CA . ALA A 1 227 ? 8.963 -1.097 6.907 1.00 92.31 227 ALA A CA 1
ATOM 1733 C C . ALA A 1 227 ? 8.629 -0.779 5.441 1.00 92.31 227 ALA A C 1
ATOM 1735 O O . ALA A 1 227 ? 9.515 -0.803 4.586 1.00 92.31 227 ALA A O 1
ATOM 1736 N N . GLN A 1 228 ? 7.370 -0.434 5.163 1.00 88.44 228 GLN A N 1
ATOM 1737 C CA . GLN A 1 228 ? 6.946 0.028 3.848 1.00 88.44 228 GLN A CA 1
ATOM 1738 C C . GLN A 1 228 ? 7.650 1.335 3.440 1.00 88.44 228 GLN A C 1
ATOM 1740 O O . GLN A 1 228 ? 8.202 1.407 2.340 1.00 88.44 228 GLN A O 1
ATOM 1745 N N . ASP A 1 229 ? 7.684 2.340 4.317 1.00 87.25 229 ASP A N 1
ATOM 1746 C CA . ASP A 1 229 ? 8.337 3.628 4.047 1.00 87.25 229 ASP A CA 1
ATOM 1747 C C . ASP A 1 229 ? 9.847 3.467 3.803 1.00 87.25 229 ASP A C 1
ATOM 1749 O O . ASP A 1 229 ? 10.411 4.062 2.877 1.00 87.25 229 ASP A O 1
ATOM 1753 N N . ALA A 1 230 ? 10.510 2.627 4.604 1.00 90.25 230 ALA A N 1
ATOM 1754 C CA . ALA A 1 230 ? 11.931 2.327 4.464 1.00 90.25 230 ALA A CA 1
ATOM 1755 C C . ALA A 1 230 ? 12.239 1.672 3.110 1.00 90.25 230 ALA A C 1
ATOM 1757 O O . ALA A 1 230 ? 13.158 2.109 2.411 1.00 90.25 230 ALA A O 1
ATOM 1758 N N . PHE A 1 231 ? 11.436 0.682 2.707 1.00 87.88 231 PHE A N 1
ATOM 1759 C CA . PHE A 1 231 ? 11.561 0.037 1.402 1.00 87.88 231 PHE A CA 1
ATOM 1760 C C . PHE A 1 231 ? 11.403 1.049 0.258 1.00 87.88 231 PHE A C 1
ATOM 1762 O O . PHE A 1 231 ? 12.237 1.117 -0.642 1.00 87.88 231 PHE A O 1
ATOM 1769 N N . GLN A 1 232 ? 10.390 1.914 0.314 1.00 81.25 232 GLN A N 1
ATOM 1770 C CA . GLN A 1 232 ? 10.169 2.928 -0.724 1.00 81.25 232 GLN A CA 1
ATOM 1771 C C . GLN A 1 232 ? 11.313 3.940 -0.824 1.00 81.25 232 GLN A C 1
ATOM 1773 O O . GLN A 1 232 ? 11.707 4.327 -1.928 1.00 81.25 232 GLN A O 1
ATOM 1778 N N . SER A 1 233 ? 11.861 4.362 0.318 1.00 84.56 233 SER A N 1
ATOM 1779 C CA . SER A 1 233 ? 13.035 5.235 0.365 1.00 84.56 233 SER A CA 1
ATOM 1780 C C . SER A 1 233 ? 14.245 4.576 -0.305 1.00 84.56 233 SER A C 1
ATOM 1782 O O . SER A 1 233 ? 14.914 5.200 -1.134 1.00 84.56 233 SER A O 1
ATOM 1784 N N . GLN A 1 234 ? 14.476 3.288 -0.025 1.00 86.94 234 GLN A N 1
ATOM 1785 C CA . GLN A 1 234 ? 15.544 2.505 -0.644 1.00 86.94 234 GLN A CA 1
ATOM 1786 C C . GLN A 1 234 ? 15.374 2.409 -2.165 1.00 86.94 234 GLN A C 1
ATOM 1788 O O . GLN A 1 234 ? 16.320 2.701 -2.898 1.00 86.94 234 GLN A O 1
ATOM 1793 N N . ILE A 1 235 ? 14.178 2.060 -2.653 1.00 82.12 235 ILE A N 1
ATOM 1794 C CA . ILE A 1 235 ? 13.921 1.947 -4.096 1.00 82.12 235 ILE A CA 1
ATOM 1795 C C . ILE A 1 235 ? 14.115 3.297 -4.803 1.00 82.12 235 ILE A C 1
ATOM 1797 O O . ILE A 1 235 ? 14.739 3.361 -5.864 1.00 82.12 235 ILE A O 1
ATOM 1801 N N . ARG A 1 236 ? 13.656 4.403 -4.204 1.00 80.00 236 ARG A N 1
ATOM 1802 C CA . ARG A 1 236 ? 13.875 5.747 -4.763 1.00 80.00 236 ARG A CA 1
ATOM 1803 C C . ARG A 1 236 ? 15.355 6.112 -4.811 1.00 80.00 236 ARG A C 1
ATOM 1805 O O . ARG A 1 236 ? 15.815 6.647 -5.816 1.00 80.00 236 ARG A O 1
ATOM 1812 N N . SER A 1 237 ? 16.094 5.822 -3.742 1.00 80.00 237 SER A N 1
ATOM 1813 C CA . SER A 1 237 ? 17.535 6.074 -3.676 1.00 80.00 237 SER A CA 1
ATOM 1814 C C . SER A 1 237 ? 18.290 5.287 -4.750 1.00 80.00 237 SER A C 1
ATOM 1816 O O . SER A 1 237 ? 19.097 5.866 -5.475 1.00 80.00 237 SER A O 1
ATOM 1818 N N . LYS A 1 238 ? 17.958 4.003 -4.926 1.00 81.44 238 LYS A N 1
ATOM 1819 C CA . LYS A 1 238 ? 18.513 3.131 -5.970 1.00 81.44 238 LYS A CA 1
ATOM 1820 C C . LYS A 1 238 ? 18.254 3.677 -7.377 1.00 81.44 238 LYS A C 1
ATOM 1822 O O . LYS A 1 238 ? 19.180 3.758 -8.179 1.00 81.44 238 LYS A O 1
ATOM 1827 N N . ALA A 1 239 ? 17.029 4.111 -7.674 1.00 73.38 239 ALA A N 1
ATOM 1828 C CA . ALA A 1 239 ? 16.725 4.707 -8.976 1.00 73.38 239 ALA A CA 1
ATOM 1829 C C . ALA A 1 239 ? 17.421 6.049 -9.203 1.00 73.38 239 ALA A C 1
ATOM 1831 O O . ALA A 1 239 ? 17.881 6.315 -10.310 1.00 73.38 239 ALA A O 1
ATOM 1832 N N . TRP A 1 240 ? 17.545 6.875 -8.163 1.00 74.94 240 TRP A N 1
ATOM 1833 C CA . TRP A 1 240 ? 18.310 8.115 -8.246 1.00 74.94 240 TRP A CA 1
ATOM 1834 C C . TRP A 1 240 ? 19.791 7.851 -8.538 1.00 74.94 240 TRP A C 1
ATOM 1836 O O . TRP A 1 240 ? 20.369 8.497 -9.404 1.00 74.94 240 TRP A O 1
ATOM 1846 N N . GLN A 1 241 ? 20.398 6.865 -7.873 1.00 77.44 241 GLN A N 1
ATOM 1847 C CA . GLN A 1 241 ? 21.780 6.461 -8.141 1.00 77.44 241 GLN A CA 1
ATOM 1848 C C . GLN A 1 241 ? 21.954 5.947 -9.571 1.00 77.44 241 GLN A C 1
ATOM 1850 O O . GLN A 1 241 ? 22.877 6.377 -10.255 1.00 77.44 241 GLN A O 1
ATOM 1855 N N . ALA A 1 242 ? 21.050 5.091 -10.052 1.00 70.44 242 ALA A N 1
ATOM 1856 C CA . ALA A 1 242 ? 21.099 4.600 -11.427 1.00 70.44 242 ALA A CA 1
ATOM 1857 C C . ALA A 1 242 ? 20.979 5.734 -12.453 1.00 70.44 242 ALA A C 1
ATOM 1859 O O . ALA A 1 242 ? 21.726 5.761 -13.425 1.00 70.44 242 ALA A O 1
ATOM 1860 N N . PHE A 1 243 ? 20.098 6.704 -12.202 1.00 67.00 243 PHE A N 1
ATOM 1861 C CA . PHE A 1 243 ? 19.989 7.905 -13.024 1.00 67.00 243 PHE A CA 1
ATOM 1862 C C . PHE A 1 243 ? 21.294 8.716 -13.038 1.00 67.00 243 PHE A C 1
ATOM 1864 O O . PHE A 1 243 ? 21.741 9.132 -14.102 1.00 67.00 243 PHE A O 1
ATOM 1871 N N . LEU A 1 244 ? 21.933 8.914 -11.880 1.00 71.44 244 LEU A N 1
ATOM 1872 C CA . LEU A 1 244 ? 23.210 9.629 -11.795 1.00 71.44 244 LEU A CA 1
ATOM 1873 C C . LEU A 1 244 ? 24.345 8.903 -12.525 1.00 71.44 244 LEU A C 1
ATOM 1875 O O . LEU A 1 244 ? 25.148 9.559 -13.182 1.00 71.44 244 LEU A O 1
ATOM 1879 N N . GLU A 1 245 ? 24.422 7.575 -12.423 1.00 69.69 245 GLU A N 1
ATOM 1880 C CA . GLU A 1 245 ? 25.414 6.780 -13.161 1.00 69.69 245 GLU A CA 1
ATOM 1881 C C . GLU A 1 245 ? 25.182 6.831 -14.674 1.00 69.69 245 GLU A C 1
ATOM 1883 O O . GLU A 1 245 ? 26.138 6.803 -15.436 1.00 69.69 245 GLU A O 1
ATOM 1888 N N . ALA A 1 246 ? 23.935 6.975 -15.123 1.00 61.31 246 ALA A N 1
ATOM 1889 C CA . ALA A 1 246 ? 23.611 7.118 -16.541 1.00 61.31 246 ALA A CA 1
ATOM 1890 C C . ALA A 1 246 ? 24.034 8.466 -17.151 1.00 61.31 246 ALA A C 1
ATOM 1892 O O . ALA A 1 246 ? 24.096 8.591 -18.374 1.00 61.31 246 ALA A O 1
ATOM 1893 N N . LEU A 1 247 ? 24.253 9.487 -16.313 1.00 59.59 247 LEU A N 1
ATOM 1894 C CA . LEU A 1 247 ? 24.694 10.820 -16.735 1.00 59.59 247 LEU A CA 1
ATOM 1895 C C . LEU A 1 247 ? 26.221 10.960 -16.81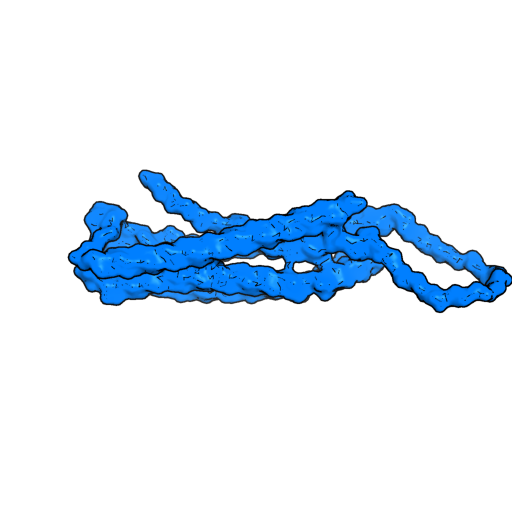4 1.00 59.59 247 LEU A C 1
ATOM 1897 O O . LEU A 1 247 ? 26.693 11.970 -17.339 1.00 59.59 247 LEU A O 1
ATOM 1901 N N . LYS A 1 248 ? 26.974 10.005 -16.258 1.00 67.62 248 LYS A N 1
ATOM 1902 C CA . LYS A 1 248 ? 28.441 9.968 -16.305 1.00 67.62 248 LYS A CA 1
ATOM 1903 C C . LYS A 1 248 ? 28.926 9.301 -17.589 1.00 67.62 248 LYS A C 1
ATOM 1905 O O . LYS A 1 248 ? 29.955 9.782 -18.112 1.00 67.62 248 LYS A O 1
#

Radius of gyration: 25.75 Å; Cα contacts (8 Å, |Δi|>4): 222; chains: 1; bounding box: 67×31×83 Å

Mean predicted aligned error: 10.52 Å

Secondary structure (DSSP, 8-state):
--------GGGTTHHHHHHHHHHHS-THHHH-PPP-------------------SSHHHHHHHHHHHHHHHHHHHHHHHHHHHHHHHHHHTTGGGTT-HHHHHH-TT-HHHHHHHHHHHHHHHHHHHHHHHHHHTHHHHHHT--S-HHHHHHHHHHHHHHHHHHHHHHHHHHHHHHHHHHHHHHHHHHHHHTTTSEE-STT--EESSHHHHHHHHHHHHHHHHHHHHHHHHHHHHHHHHHHHHHHHT-

Organism: NCBI:txid1121439

Nearest PDB structures (foldseek):
  4k1p-assembly4_D  TM=1.861E-01  e=3.919E-01  Bacillus cereus
  6grj-assembly1_H  TM=2.589E-01  e=3.218E+00  Aeromonas hydrophila
  5c22-assembly4_D  TM=2.049E-01  e=3.218E+00  Escherichia coli
  8j07-assembly1_3  TM=2.404E-01  e=3.534E+00  Homo sapiens
  7a0g-assembly1_HHH  TM=1.694E-01  e=2.931E+00  Serratia marcescens

Solvent-accessible surface area (backbone atoms only — not comparable to full-atom values): 13837 Å² total; per-residue (Å²): 134,82,75,69,84,70,88,60,63,84,55,68,33,46,35,56,31,17,37,42,43,40,30,56,31,42,55,68,69,81,63,68,71,78,84,81,75,93,71,83,93,78,87,90,83,88,77,97,66,86,73,79,79,75,65,66,58,57,57,56,50,34,54,51,54,33,50,50,54,40,51,54,52,35,49,52,32,48,52,52,39,56,50,51,52,50,52,39,53,72,62,38,54,91,47,58,86,34,55,72,48,45,68,78,37,60,65,27,63,64,47,51,52,35,42,53,52,47,52,55,49,51,52,54,52,46,52,51,54,52,50,56,58,68,44,46,64,57,54,52,68,67,57,85,73,62,65,70,38,42,53,39,47,52,55,37,33,70,72,36,46,68,58,37,51,48,56,51,51,50,53,49,56,33,49,51,48,29,51,51,29,50,38,52,46,44,51,51,51,33,77,40,51,85,46,50,50,62,67,96,71,44,85,44,54,80,42,71,65,61,45,52,51,52,50,51,36,51,52,49,25,51,50,30,47,51,54,40,52,52,52,36,52,49,40,38,49,53,22,52,50,38,47,55,59,48,73,108

Sequence (248 aa):
MTRHPCISGLLKFSALAAAVAFLCFSPGVALAAPPAGNGSPGDATAQAADEPSQGVGSRAWASLLAARLYAQVALEADELAKAYERDLERIGWYRLLNAERLRADPDLSRGRVIAVEAAALADQYRERSLAMLSRGEERIKELTGDEAAQKRLLAAFGRHEAEARADVAEGWRLEAKVLDAFAAVVDFLAETRGRWTIPEKTLTFARGEDLNRYRSLLDDANRATQAQDAFQSQIRSKAWQAFLEALK